Protein AF-0000000075208670 (afdb_homodimer)

Radius of gyration: 19.46 Å; Cα contacts (8 Å, |Δi|>4): 410; chains: 2; bounding box: 51×52×41 Å

pLDDT: mean 97.08, std 3.53, range [71.5, 98.94]

Sequence (326 aa):
MTMTNAVVSLRDTLLDEFYIAVRTTHALLEKANPEVYSYQPAEGMRTFMELANHLVQIPQIDLAILQEKSESEVRELEARLSSDTVRDLKLVMEEGYHLLKSYFNSLNDEDFLTKESKAFYAEKPHTQIKWLTEIVTHAYHHRAQLFTYLKQTGHEVNMFDLYMTMTNAVVSLRDTLLDEFYIAVRTTHALLEKANPEVYSYQPAEGMRTFMELANHLVQIPQIDLAILQEKSESEVRELEARLSSDTVRDLKLVMEEGYHLLKSYFNSLNDEDFLTKESKAFYAEKPHTQIKWLTEIVTHAYHHRAQLFTYLKQTGHEVNMFDLY

InterPro domains:
  IPR007837 DNA damage-inducible protein DinB [PF05163] (13-161)
  IPR034660 DinB/YfiT-like putative metalloenzymes [G3DSA:1.20.120.450] (10-154)
  IPR034660 DinB/YfiT-like putative metalloenzymes [SSF109854] (10-161)

Foldseek 3Di:
DDLQVVLCVLLVVLLVLLVLLLQLLLVLLVLDDLVQQQPDPDPPGDGLLRLLLVLLQLLVLLVCQQVPHAPVVSVVSSVVQRDDDSVSSSVSNVVSSVVNSVVLVVDDSCQQAAPWGHGNPDPDTDGNVVSSVCSSVVNVVSSVVSQVSCVVVPTPDDPVSSD/DDLQVVLVVLLVVLLVLLVLLLQLLLVLLVLDDLVQQQPDPDPPGDGLLRLLLVLLQLLVLLVCQQVPHAPVVSVVSSVVQRDDDSVSSSVSNVVSSVVNSVVLVVDDSCQQAAPWGHGNPDPDTDGNVVSSVCSSVVNVVSSVVSQVSCVVVPTPDDPVSSD

Organism: NCBI:txid2021314

Solvent-accessible surface area (backbone atoms only — not comparable to full-atom values): 17461 Å² total; per-residue (Å²): 134,50,39,64,54,49,47,50,50,53,54,49,47,52,53,51,53,37,47,49,53,51,56,26,48,46,54,53,52,69,65,55,56,78,80,47,40,74,43,50,90,33,88,94,50,63,28,44,46,57,44,49,43,55,45,32,40,40,42,46,54,50,47,42,30,56,69,49,41,48,65,70,57,48,52,51,49,53,61,69,66,55,62,92,42,64,72,54,40,46,49,46,27,53,54,16,44,54,52,41,50,51,54,62,67,66,46,52,64,66,45,36,66,58,39,65,39,42,40,77,84,51,93,64,64,41,30,44,50,53,48,55,53,49,53,40,38,51,44,34,23,45,47,31,42,53,52,49,54,40,44,56,71,68,42,97,68,58,76,70,55,71,105,132,50,37,66,54,48,42,50,52,54,54,47,50,52,52,52,54,37,47,48,53,52,55,27,47,46,54,53,52,70,64,56,56,80,80,46,40,73,43,49,90,32,90,94,50,63,27,43,45,57,44,49,43,56,43,31,39,42,44,45,53,51,46,41,30,56,70,47,42,48,65,69,57,50,53,51,49,52,61,70,66,56,60,93,42,64,72,54,41,46,49,44,26,53,52,15,45,52,53,40,51,50,53,62,68,68,44,52,67,64,46,36,66,58,39,65,37,41,40,78,84,51,93,62,64,40,31,44,51,52,49,54,53,50,52,40,39,49,43,33,23,46,47,29,44,53,52,50,52,41,44,57,72,67,41,97,68,58,76,70,56,72,107

Structure (mmCIF, N/CA/C/O backbone):
data_AF-0000000075208670-model_v1
#
loop_
_entity.id
_entity.type
_entity.pdbx_description
1 polymer 'Damage-inducible protein DinB'
#
loop_
_atom_site.group_PDB
_atom_site.id
_atom_site.type_symbol
_atom_site.label_atom_id
_atom_site.label_alt_id
_atom_site.label_comp_id
_atom_site.label_asym_id
_atom_site.label_entity_id
_atom_site.label_seq_id
_atom_site.pdbx_PDB_ins_code
_atom_site.Cartn_x
_atom_site.Cartn_y
_atom_site.Cartn_z
_atom_site.occupancy
_atom_site.B_iso_or_equiv
_atom_site.auth_seq_id
_atom_site.auth_comp_id
_atom_site.auth_asym_id
_atom_site.auth_atom_id
_atom_site.pdbx_PDB_model_num
ATOM 1 N N . MET A 1 1 ? -3.818 23.609 18.406 1 71.5 1 MET A N 1
ATOM 2 C CA . MET A 1 1 ? -2.826 22.812 17.688 1 71.5 1 MET A CA 1
ATOM 3 C C . MET A 1 1 ? -1.999 23.703 16.75 1 71.5 1 MET A C 1
ATOM 5 O O . MET A 1 1 ? -2.504 24.688 16.203 1 71.5 1 MET A O 1
ATOM 9 N N . THR A 1 2 ? -0.705 23.531 16.812 1 82.56 2 THR A N 1
ATOM 10 C CA . THR A 1 2 ? 0.207 24.328 16 1 82.56 2 THR A CA 1
ATOM 11 C C . THR A 1 2 ? 0.546 23.609 14.695 1 82.56 2 THR A C 1
ATOM 13 O O . THR A 1 2 ? 0.22 22.422 14.539 1 82.56 2 THR A O 1
ATOM 16 N N . MET A 1 3 ? 1.04 24.297 13.734 1 81.81 3 MET A N 1
ATOM 17 C CA . MET A 1 3 ? 1.541 23.719 12.492 1 81.81 3 MET A CA 1
ATOM 18 C C . MET A 1 3 ? 2.525 22.594 12.781 1 81.81 3 MET A C 1
ATOM 20 O O . MET A 1 3 ? 2.465 21.531 12.148 1 81.81 3 MET A O 1
ATOM 24 N N . THR A 1 4 ? 3.404 22.812 13.758 1 82.06 4 THR A N 1
ATOM 25 C CA . THR A 1 4 ? 4.41 21.828 14.117 1 82.06 4 THR A CA 1
ATOM 26 C C . THR A 1 4 ? 3.746 20.531 14.602 1 82.06 4 THR A C 1
ATOM 28 O O . THR A 1 4 ? 4.133 19.438 14.188 1 82.06 4 THR A O 1
ATOM 31 N N . ASN A 1 5 ? 2.707 20.734 15.305 1 90.38 5 ASN A N 1
ATOM 32 C CA . ASN A 1 5 ? 1.987 19.562 15.797 1 90.38 5 ASN A CA 1
ATOM 33 C C . ASN A 1 5 ? 1.328 18.781 14.664 1 90.38 5 ASN A C 1
ATOM 35 O O . ASN A 1 5 ? 1.329 17.547 14.664 1 90.38 5 ASN A O 1
ATOM 39 N N . ALA A 1 6 ? 0.796 19.547 13.742 1 93.5 6 ALA A N 1
ATOM 40 C CA . ALA A 1 6 ? 0.126 18.906 12.617 1 93.5 6 ALA A CA 1
ATOM 41 C C . ALA A 1 6 ? 1.116 18.125 11.766 1 93.5 6 ALA A C 1
ATOM 43 O O . ALA A 1 6 ? 0.863 16.969 11.414 1 93.5 6 ALA A O 1
ATOM 44 N N . VAL A 1 7 ? 2.258 18.672 11.445 1 95.56 7 VAL A N 1
ATOM 45 C CA . VAL A 1 7 ? 3.271 18.062 10.594 1 95.56 7 VAL A CA 1
ATOM 46 C C . VAL A 1 7 ? 3.865 16.844 11.305 1 95.56 7 VAL A C 1
ATOM 48 O O . VAL A 1 7 ? 4.043 15.789 10.688 1 95.56 7 VAL A O 1
ATOM 51 N N . VAL A 1 8 ? 4.125 16.984 12.539 1 95.31 8 VAL A N 1
ATOM 52 C CA . VAL A 1 8 ? 4.672 15.891 13.336 1 95.31 8 VAL A CA 1
ATOM 53 C C . VAL A 1 8 ? 3.684 14.727 13.359 1 95.31 8 VAL A C 1
ATOM 55 O O . VAL A 1 8 ? 4.082 13.562 13.227 1 95.31 8 VAL A O 1
ATOM 58 N N . SER A 1 9 ? 2.398 15.047 13.469 1 94.62 9 SER A N 1
ATOM 59 C CA . SER A 1 9 ? 1.365 14.016 13.508 1 94.62 9 SER A CA 1
ATOM 60 C C . SER A 1 9 ? 1.351 13.211 12.211 1 94.62 9 SER A C 1
ATOM 62 O O . SER A 1 9 ? 1.337 11.977 12.25 1 94.62 9 SER A O 1
ATOM 64 N N . LEU A 1 10 ? 1.359 13.898 11.094 1 96 10 LEU A N 1
ATOM 65 C CA . LEU A 1 10 ? 1.329 13.188 9.82 1 96 10 LEU A CA 1
ATOM 66 C C . LEU A 1 10 ? 2.613 12.391 9.609 1 96 10 LEU A C 1
ATOM 68 O O . LEU A 1 10 ? 2.568 11.219 9.242 1 96 10 LEU A O 1
ATOM 72 N N . ARG A 1 11 ? 3.762 13.031 9.805 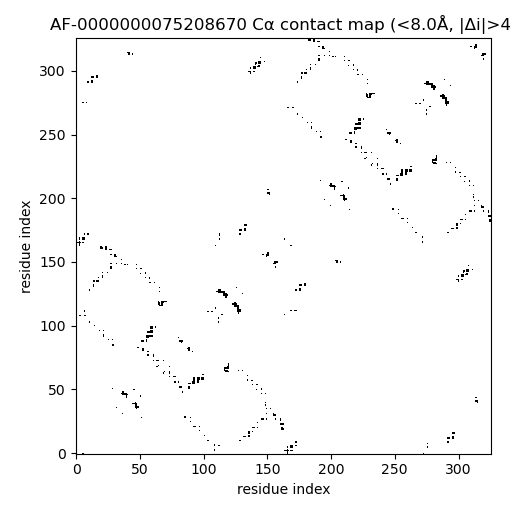1 98.06 11 ARG A N 1
ATOM 73 C CA . ARG A 1 11 ? 5.062 12.398 9.617 1 98.06 11 ARG A CA 1
ATOM 74 C C . ARG A 1 11 ? 5.184 11.141 10.469 1 98.06 11 ARG A C 1
ATOM 76 O O . ARG A 1 11 ? 5.551 10.07 9.961 1 98.06 11 ARG A O 1
ATOM 83 N N . ASP A 1 12 ? 4.82 11.227 11.695 1 98.19 12 ASP A N 1
ATOM 84 C CA . ASP A 1 12 ? 4.922 10.094 12.609 1 98.19 12 ASP A CA 1
ATOM 85 C C . ASP A 1 12 ? 3.945 8.984 12.219 1 98.19 12 ASP A C 1
ATOM 87 O O . ASP A 1 12 ? 4.273 7.801 12.312 1 98.19 12 ASP A O 1
ATOM 91 N N . THR A 1 13 ? 2.73 9.375 11.812 1 98.44 13 THR A N 1
ATOM 92 C CA . THR A 1 13 ? 1.738 8.391 11.406 1 98.44 13 THR A CA 1
ATOM 93 C C . THR A 1 13 ? 2.248 7.562 10.227 1 98.44 13 THR A C 1
ATOM 95 O O . THR A 1 13 ? 2.139 6.336 10.227 1 98.44 13 THR A O 1
ATOM 98 N N . LEU A 1 14 ? 2.838 8.242 9.234 1 98.81 14 LEU A N 1
ATOM 99 C CA . LEU A 1 14 ? 3.35 7.555 8.055 1 98.81 14 LEU A CA 1
ATOM 100 C C . LEU A 1 14 ? 4.551 6.684 8.414 1 98.81 14 LEU A C 1
ATOM 102 O O . LEU A 1 14 ? 4.664 5.555 7.938 1 98.81 14 LEU A O 1
ATOM 106 N N . LEU A 1 15 ? 5.445 7.203 9.258 1 98.88 15 LEU A N 1
ATOM 107 C CA . LEU A 1 15 ? 6.621 6.445 9.664 1 98.88 15 LEU A CA 1
ATOM 108 C C . LEU A 1 15 ? 6.227 5.238 10.508 1 98.88 15 LEU A C 1
ATOM 110 O O . LEU A 1 15 ? 6.805 4.16 10.367 1 98.88 15 LEU A O 1
ATOM 114 N N . ASP A 1 16 ? 5.262 5.41 11.359 1 98.69 16 ASP A N 1
ATOM 115 C CA . ASP A 1 16 ? 4.746 4.293 12.148 1 98.69 16 ASP A CA 1
ATOM 116 C C . ASP A 1 16 ? 4.109 3.236 11.25 1 98.69 16 ASP A C 1
ATOM 118 O O . ASP A 1 16 ? 4.289 2.037 11.469 1 98.69 16 ASP A O 1
ATOM 122 N N . GLU A 1 17 ? 3.326 3.697 10.305 1 98.69 17 GLU A N 1
ATOM 123 C CA . GLU A 1 17 ? 2.729 2.773 9.344 1 98.69 17 GLU A CA 1
ATOM 124 C C . GLU A 1 17 ? 3.803 2.012 8.578 1 98.69 17 GLU A C 1
ATOM 126 O O . GLU A 1 17 ? 3.672 0.809 8.344 1 98.69 17 GLU A O 1
ATOM 131 N N . PHE A 1 18 ? 4.859 2.662 8.164 1 98.88 18 PHE A N 1
ATOM 132 C CA . PHE A 1 18 ? 5.961 2 7.477 1 98.88 18 PHE A CA 1
ATOM 133 C C . PHE A 1 18 ? 6.613 0.953 8.375 1 98.88 18 PHE A C 1
ATOM 135 O O . PHE A 1 18 ? 7.012 -0.113 7.902 1 98.88 18 PHE A O 1
ATOM 142 N N . TYR A 1 19 ? 6.754 1.26 9.633 1 98.75 19 TYR A N 1
ATOM 143 C CA . TYR A 1 19 ? 7.391 0.304 10.531 1 98.75 19 TYR A CA 1
ATOM 144 C C . TYR A 1 19 ? 6.539 -0.952 10.68 1 98.75 19 TYR A C 1
ATOM 146 O O . TYR A 1 19 ? 7.07 -2.049 10.867 1 98.75 19 TYR A O 1
ATOM 154 N N . ILE A 1 20 ? 5.234 -0.812 10.633 1 98.62 20 ILE A N 1
ATOM 155 C CA . ILE A 1 20 ? 4.383 -1.995 10.578 1 98.62 20 ILE A CA 1
ATOM 156 C C . ILE A 1 20 ? 4.773 -2.855 9.375 1 98.62 20 ILE A C 1
ATOM 158 O O . ILE A 1 20 ? 4.887 -4.078 9.492 1 98.62 20 ILE A O 1
ATOM 162 N N . ALA A 1 21 ? 4.98 -2.197 8.211 1 98.75 21 ALA A N 1
ATOM 163 C CA . ALA A 1 21 ? 5.426 -2.93 7.031 1 98.75 21 ALA A CA 1
ATOM 164 C C . ALA A 1 21 ? 6.77 -3.609 7.281 1 98.75 21 ALA A C 1
ATOM 166 O O . ALA A 1 21 ? 6.996 -4.734 6.832 1 98.75 21 ALA A O 1
ATOM 167 N N . VAL A 1 22 ? 7.66 -2.941 8.016 1 98.81 22 VAL A N 1
ATOM 168 C CA . VAL A 1 22 ? 8.969 -3.51 8.328 1 98.81 22 VAL A CA 1
ATOM 169 C C . VAL A 1 22 ? 8.789 -4.758 9.188 1 98.81 22 VAL A C 1
ATOM 171 O O . VAL A 1 22 ? 9.281 -5.832 8.836 1 98.81 22 VAL A O 1
ATOM 174 N N . ARG A 1 23 ? 8.039 -4.645 10.273 1 98.62 23 ARG A N 1
ATOM 175 C CA . ARG A 1 23 ? 7.859 -5.738 11.219 1 98.62 23 ARG A CA 1
ATOM 176 C C . ARG A 1 23 ? 7.176 -6.93 10.555 1 98.62 23 ARG A C 1
ATOM 178 O O . ARG A 1 23 ? 7.566 -8.078 10.781 1 98.62 23 ARG A O 1
ATOM 185 N N . THR A 1 24 ? 6.211 -6.656 9.766 1 98.69 24 THR A N 1
ATOM 186 C CA . THR A 1 24 ? 5.449 -7.754 9.18 1 98.69 24 THR A CA 1
ATOM 187 C C . THR A 1 24 ? 6.219 -8.383 8.016 1 98.69 24 THR A C 1
ATOM 189 O O . THR A 1 24 ? 6.09 -9.578 7.758 1 98.69 24 THR A O 1
ATOM 192 N N . THR A 1 25 ? 7.012 -7.586 7.27 1 98.81 25 THR A N 1
ATOM 193 C CA . THR A 1 25 ? 7.922 -8.164 6.289 1 98.81 25 THR A CA 1
ATOM 194 C C . THR A 1 25 ? 8.898 -9.125 6.957 1 98.81 25 THR A C 1
ATOM 196 O O . THR A 1 25 ? 9.141 -10.227 6.461 1 98.81 25 THR A O 1
ATOM 199 N N . HIS A 1 26 ? 9.461 -8.695 8.125 1 98.62 26 HIS A N 1
ATOM 200 C CA . HIS A 1 26 ? 10.344 -9.57 8.891 1 98.62 26 HIS A CA 1
ATOM 201 C C . HIS A 1 26 ? 9.664 -10.898 9.211 1 98.62 26 HIS A C 1
ATOM 203 O O . HIS A 1 26 ? 10.25 -11.969 9.008 1 98.62 26 HIS A O 1
ATOM 209 N N . ALA A 1 27 ? 8.453 -10.812 9.688 1 98.25 27 ALA A N 1
ATOM 210 C CA . ALA A 1 27 ? 7.707 -12.008 10.062 1 98.25 27 ALA A CA 1
ATOM 211 C C . ALA A 1 27 ? 7.484 -12.914 8.852 1 98.25 27 ALA A C 1
ATOM 213 O O . ALA A 1 27 ? 7.602 -14.133 8.953 1 98.25 27 ALA A O 1
ATOM 214 N N . LEU A 1 28 ? 7.145 -12.352 7.715 1 98.56 28 LEU A N 1
ATOM 215 C CA . LEU A 1 28 ? 6.93 -13.133 6.5 1 98.56 28 LEU A CA 1
ATOM 216 C C . LEU A 1 28 ? 8.211 -13.828 6.066 1 98.56 28 LEU A C 1
ATOM 218 O O . LEU A 1 28 ? 8.188 -15 5.691 1 98.56 28 LEU A O 1
ATOM 222 N N . LEU A 1 29 ? 9.312 -13.094 6.094 1 98.44 29 LEU A N 1
ATOM 223 C CA . LEU A 1 29 ? 10.594 -13.664 5.699 1 98.44 29 LEU A CA 1
ATOM 224 C C . LEU A 1 29 ? 10.969 -14.836 6.605 1 98.44 29 LEU A C 1
ATOM 226 O O . LEU A 1 29 ? 11.5 -15.852 6.133 1 98.44 29 LEU A O 1
ATOM 230 N N . GLU A 1 30 ? 10.656 -14.703 7.836 1 97.81 30 GLU A N 1
ATOM 231 C CA . GLU A 1 30 ? 10.984 -15.75 8.805 1 97.81 30 GLU A CA 1
ATOM 232 C C . GLU A 1 30 ? 10.148 -17 8.562 1 97.81 30 GLU A C 1
ATOM 234 O O . GLU A 1 30 ? 10.578 -18.109 8.891 1 97.81 30 GLU A O 1
ATOM 239 N N . LYS A 1 31 ? 9.055 -16.875 7.965 1 97.25 31 LYS A N 1
ATOM 240 C CA . LYS A 1 31 ? 8.164 -18 7.711 1 97.25 31 LYS A CA 1
ATOM 241 C C . LYS A 1 31 ? 8.516 -18.703 6.402 1 97.25 31 LYS A C 1
ATOM 243 O O . LYS A 1 31 ? 8.016 -19.797 6.117 1 97.25 31 LYS A O 1
ATOM 248 N N . ALA A 1 32 ? 9.367 -18.094 5.633 1 96.81 32 ALA A N 1
ATOM 249 C CA . ALA A 1 32 ? 9.711 -18.625 4.32 1 96.81 32 ALA A CA 1
ATOM 250 C C . ALA A 1 32 ? 10.711 -19.781 4.438 1 96.81 32 ALA A C 1
ATOM 252 O O . ALA A 1 32 ? 11.781 -19.609 5.039 1 96.81 32 ALA A O 1
ATOM 253 N N . ASN A 1 33 ? 10.383 -20.906 3.916 1 95.5 33 ASN A N 1
ATOM 254 C CA . ASN A 1 33 ? 11.359 -21.984 3.773 1 95.5 33 ASN A CA 1
ATOM 255 C C . ASN A 1 33 ? 12.273 -21.75 2.574 1 95.5 33 ASN A C 1
ATOM 257 O O . ASN A 1 33 ? 11.844 -21.219 1.549 1 95.5 33 ASN A O 1
ATOM 261 N N . PRO A 1 34 ? 13.508 -22.188 2.686 1 95.19 34 PRO A N 1
ATOM 262 C CA . PRO A 1 34 ? 14.477 -21.922 1.614 1 95.19 34 PRO A CA 1
ATOM 263 C C . PRO A 1 34 ? 14.008 -22.438 0.258 1 95.19 34 PRO A C 1
ATOM 265 O O . PRO A 1 34 ? 14.461 -21.969 -0.784 1 95.19 34 PRO A O 1
ATOM 268 N N . GLU A 1 35 ? 13.141 -23.328 0.235 1 95.38 35 GLU A N 1
ATOM 269 C CA . GLU A 1 35 ? 12.641 -23.906 -1.014 1 95.38 35 GLU A CA 1
ATOM 270 C C . GLU A 1 35 ? 11.883 -22.859 -1.83 1 95.38 35 GLU A C 1
ATOM 272 O O . GLU A 1 35 ? 11.812 -22.953 -3.057 1 95.38 35 GLU A O 1
ATOM 277 N N . VAL A 1 36 ? 11.398 -21.859 -1.17 1 96.94 36 VAL A N 1
ATOM 278 C CA . VAL A 1 36 ? 10.57 -20.875 -1.861 1 96.94 36 VAL A CA 1
ATOM 279 C C . VAL A 1 36 ? 11.453 -19.797 -2.488 1 96.94 36 VAL A C 1
ATOM 281 O O . VAL A 1 36 ? 11 -19.031 -3.34 1 96.94 36 VAL A O 1
ATOM 284 N N . TYR A 1 37 ? 12.688 -19.766 -2.219 1 97.56 37 TYR A N 1
ATOM 285 C CA . TYR A 1 37 ? 13.555 -18.656 -2.59 1 97.56 37 TYR A CA 1
ATOM 286 C C . TYR A 1 37 ? 13.633 -18.5 -4.105 1 97.56 37 TYR A C 1
ATOM 288 O O . TYR A 1 37 ? 13.766 -17.391 -4.617 1 97.56 37 TYR A O 1
ATOM 296 N N . SER A 1 38 ? 13.547 -19.625 -4.812 1 97.38 38 SER A N 1
ATOM 297 C CA . SER A 1 38 ? 13.648 -19.578 -6.27 1 97.38 38 SER A CA 1
ATOM 298 C C . SER A 1 38 ? 12.273 -19.578 -6.922 1 97.38 38 SER A C 1
ATOM 300 O O . SER A 1 38 ? 12.164 -19.578 -8.148 1 97.38 38 SER A O 1
ATOM 302 N N . TYR A 1 39 ? 11.211 -19.625 -6.082 1 97.69 39 TYR A N 1
ATOM 303 C CA . TYR A 1 39 ? 9.852 -19.656 -6.602 1 97.69 39 TYR A CA 1
ATOM 304 C C . TYR A 1 39 ? 9.562 -18.406 -7.43 1 97.69 39 TYR A C 1
ATOM 306 O O . TYR A 1 39 ? 9.812 -17.281 -6.984 1 97.69 39 TYR A O 1
ATOM 314 N N . GLN A 1 40 ? 9.102 -18.578 -8.633 1 97.88 40 GLN A N 1
ATOM 315 C CA . GLN A 1 40 ? 8.672 -17.562 -9.586 1 97.88 40 GLN A CA 1
ATOM 316 C C . GLN A 1 40 ? 7.277 -17.859 -10.125 1 97.88 40 GLN A C 1
ATOM 318 O O . GLN A 1 40 ? 7.094 -18.797 -10.891 1 97.88 40 GLN A O 1
ATOM 323 N N . PRO A 1 41 ? 6.262 -17.047 -9.781 1 95.94 41 PRO A N 1
ATOM 324 C CA . PRO A 1 41 ? 4.875 -17.406 -10.086 1 95.94 41 PRO A CA 1
ATOM 325 C C . PRO A 1 41 ? 4.609 -17.516 -11.586 1 95.94 41 PRO A C 1
ATOM 327 O O . PRO A 1 41 ? 3.816 -18.359 -12.016 1 95.94 41 PRO A O 1
ATOM 330 N N . ALA A 1 42 ? 5.207 -16.594 -12.359 1 95.12 42 ALA A N 1
ATOM 331 C CA . ALA A 1 42 ? 5.059 -16.609 -13.812 1 95.12 42 ALA A CA 1
ATOM 332 C C . ALA A 1 42 ? 6.27 -15.969 -14.492 1 95.12 42 ALA A C 1
ATOM 334 O O . ALA A 1 42 ? 7.062 -15.281 -13.844 1 95.12 42 ALA A O 1
ATOM 335 N N . GLU A 1 43 ? 6.406 -16.25 -15.773 1 93.62 43 GLU A N 1
ATOM 336 C CA . GLU A 1 43 ? 7.488 -15.648 -16.547 1 93.62 43 GLU A CA 1
ATOM 337 C C . GLU A 1 43 ? 7.445 -14.125 -16.469 1 93.62 43 GLU A C 1
ATOM 339 O O . GLU A 1 43 ? 6.371 -13.523 -16.562 1 93.62 43 GLU A O 1
ATOM 344 N N . GLY A 1 44 ? 8.633 -13.523 -16.281 1 92.94 44 GLY A N 1
ATOM 345 C CA . GLY A 1 44 ? 8.719 -12.07 -16.234 1 92.94 44 GLY A CA 1
ATOM 346 C C . GLY A 1 44 ? 8.523 -11.516 -14.836 1 92.94 44 GLY A C 1
ATOM 347 O O . GLY A 1 44 ? 8.727 -10.32 -14.602 1 92.94 44 GLY A O 1
ATOM 348 N N . MET A 1 45 ? 8.109 -12.336 -13.922 1 96.5 45 MET A N 1
ATOM 349 C CA . MET A 1 45 ? 7.961 -11.906 -12.531 1 96.5 45 MET A CA 1
ATOM 350 C C . MET A 1 45 ? 9.234 -12.18 -11.742 1 96.5 45 MET A C 1
ATOM 352 O O . MET A 1 45 ? 10.016 -13.07 -12.094 1 96.5 45 MET A O 1
ATOM 356 N N . ARG A 1 46 ? 9.445 -11.414 -10.695 1 97.69 46 ARG A N 1
ATOM 357 C CA . ARG A 1 46 ? 10.555 -11.656 -9.781 1 97.69 46 ARG A CA 1
ATOM 358 C C . ARG A 1 46 ? 10.391 -12.977 -9.047 1 97.69 46 ARG A C 1
ATOM 360 O O . ARG A 1 46 ? 9.266 -13.375 -8.727 1 97.69 46 ARG A O 1
ATOM 367 N N . THR A 1 47 ? 11.555 -13.586 -8.789 1 98.38 47 THR A N 1
ATOM 368 C CA . THR A 1 47 ? 11.531 -14.68 -7.828 1 98.38 47 THR A CA 1
ATOM 369 C C . THR A 1 47 ? 11.234 -14.156 -6.422 1 98.38 47 THR A C 1
ATOM 371 O O . THR A 1 47 ? 11.289 -12.945 -6.184 1 98.38 47 THR A O 1
ATOM 374 N N . PHE A 1 48 ? 10.938 -15.086 -5.543 1 98.62 48 PHE A N 1
ATOM 375 C CA . PHE A 1 48 ? 10.727 -14.711 -4.148 1 98.62 48 PHE A CA 1
ATOM 376 C C . PHE A 1 48 ? 11.914 -13.914 -3.617 1 98.62 48 PHE A C 1
ATOM 378 O O . PHE A 1 48 ? 11.734 -12.844 -3.025 1 98.62 48 PHE A O 1
ATOM 385 N N . MET A 1 49 ? 13.133 -14.422 -3.832 1 98.69 49 MET A N 1
ATOM 386 C CA . MET A 1 49 ? 14.328 -13.789 -3.275 1 98.69 49 MET A CA 1
ATOM 387 C C . MET A 1 49 ? 14.578 -12.438 -3.938 1 98.69 49 MET A C 1
ATOM 389 O O . MET A 1 49 ? 14.969 -11.477 -3.27 1 98.69 49 MET A O 1
ATOM 393 N N . GLU A 1 50 ? 14.359 -12.328 -5.234 1 98.62 50 GLU A N 1
ATOM 394 C CA . GLU A 1 50 ? 14.484 -11.047 -5.922 1 98.62 50 GLU A CA 1
ATOM 395 C C . GLU A 1 50 ? 13.484 -10.023 -5.367 1 98.62 50 GLU A C 1
ATOM 397 O O . GLU A 1 50 ? 13.836 -8.867 -5.152 1 98.62 50 GLU A O 1
ATOM 402 N N . LEU A 1 51 ? 12.273 -10.492 -5.156 1 98.75 51 LEU A N 1
ATOM 403 C CA . LEU A 1 51 ? 11.227 -9.641 -4.613 1 98.75 51 LEU A CA 1
ATOM 404 C C . LEU A 1 51 ? 11.555 -9.211 -3.186 1 98.75 51 LEU A C 1
ATOM 406 O O . LEU A 1 51 ? 11.359 -8.055 -2.818 1 98.75 51 LEU A O 1
ATOM 410 N N . ALA A 1 52 ? 12.016 -10.141 -2.412 1 98.88 52 ALA A N 1
ATOM 411 C CA . ALA A 1 52 ? 12.414 -9.844 -1.038 1 98.88 52 ALA A CA 1
ATOM 412 C C . ALA A 1 52 ? 13.492 -8.766 -1.002 1 98.88 52 ALA A C 1
ATOM 414 O O . ALA A 1 52 ? 13.398 -7.812 -0.224 1 98.88 52 ALA A O 1
ATOM 415 N N . ASN A 1 53 ? 14.5 -8.93 -1.847 1 98.94 53 ASN A N 1
ATOM 416 C CA . ASN A 1 53 ? 15.547 -7.922 -1.929 1 98.94 53 ASN A CA 1
ATOM 417 C C . ASN A 1 53 ? 14.984 -6.559 -2.326 1 98.94 53 ASN A C 1
ATOM 419 O O . ASN A 1 53 ? 15.312 -5.543 -1.705 1 98.94 53 ASN A O 1
ATOM 423 N N . HIS A 1 54 ? 14.148 -6.52 -3.342 1 98.88 54 HIS A N 1
ATOM 424 C CA . HIS A 1 54 ? 13.555 -5.262 -3.781 1 98.88 54 HIS A CA 1
ATOM 425 C C . HIS A 1 54 ? 12.781 -4.59 -2.648 1 98.88 54 HIS A C 1
ATOM 427 O O . HIS A 1 54 ? 12.945 -3.393 -2.408 1 98.88 54 HIS A O 1
ATOM 433 N N . LEU A 1 55 ? 12.008 -5.371 -1.942 1 98.94 55 LEU A N 1
ATOM 434 C CA . LEU A 1 55 ? 11.156 -4.871 -0.866 1 98.94 55 LEU A CA 1
ATOM 435 C C . LEU A 1 55 ? 11.992 -4.305 0.274 1 98.94 55 LEU A C 1
ATOM 437 O O . LEU A 1 55 ? 11.789 -3.166 0.696 1 98.94 55 LEU A O 1
ATOM 441 N N . VAL A 1 56 ? 12.977 -5.031 0.747 1 98.94 56 VAL A N 1
ATOM 442 C CA . VAL A 1 56 ? 13.703 -4.648 1.955 1 98.94 56 VAL A CA 1
ATOM 443 C C . VAL A 1 56 ? 14.617 -3.461 1.657 1 98.94 56 VAL A C 1
ATOM 445 O O . VAL A 1 56 ? 15.031 -2.742 2.57 1 98.94 56 VAL A O 1
ATOM 448 N N . GLN A 1 57 ? 14.914 -3.238 0.399 1 98.94 57 GLN A N 1
ATOM 449 C CA . GLN A 1 57 ? 15.828 -2.168 0.011 1 98.94 57 GLN A CA 1
ATOM 450 C C . GLN A 1 57 ? 15.078 -0.851 -0.18 1 98.94 57 GLN A C 1
ATOM 452 O O . GLN A 1 57 ? 15.695 0.213 -0.264 1 98.94 57 GLN A O 1
ATOM 457 N N . ILE A 1 58 ? 13.75 -0.839 -0.171 1 98.88 58 ILE A N 1
ATOM 458 C CA . ILE A 1 58 ? 12.922 0.31 -0.513 1 98.88 58 ILE A CA 1
ATOM 459 C C . ILE A 1 58 ? 13.328 1.512 0.336 1 98.88 58 ILE A C 1
ATOM 461 O O . ILE A 1 58 ? 13.602 2.592 -0.195 1 98.88 58 ILE A O 1
ATOM 465 N N . PRO A 1 59 ? 13.438 1.388 1.666 1 98.88 59 PRO A N 1
ATOM 466 C CA . PRO A 1 59 ? 13.703 2.602 2.443 1 98.88 59 PRO A CA 1
ATOM 467 C C . PRO A 1 59 ? 15.039 3.248 2.092 1 98.88 59 PRO A C 1
ATOM 469 O O . PRO A 1 59 ? 15.117 4.473 1.947 1 98.88 59 PRO A O 1
ATOM 472 N N . GLN A 1 60 ? 16.094 2.49 1.867 1 98.88 60 GLN A N 1
ATOM 473 C CA . GLN A 1 60 ? 17.391 3.072 1.562 1 98.88 60 GLN A CA 1
ATOM 474 C C . GLN A 1 60 ? 17.453 3.547 0.113 1 98.88 60 GLN A C 1
ATOM 476 O O . GLN A 1 60 ? 18.016 4.613 -0.172 1 98.88 60 GLN A O 1
ATOM 481 N N . ILE A 1 61 ? 16.922 2.791 -0.809 1 98.94 61 ILE A N 1
ATOM 482 C CA . ILE A 1 61 ? 17 3.117 -2.23 1 98.94 61 ILE A CA 1
ATOM 483 C C . ILE A 1 61 ? 16.141 4.348 -2.518 1 98.94 61 ILE A C 1
ATOM 485 O O . ILE A 1 61 ? 16.594 5.281 -3.188 1 98.94 61 ILE A O 1
ATOM 489 N N . ASP A 1 62 ? 14.914 4.395 -2.002 1 98.88 62 ASP A N 1
ATOM 490 C CA . ASP A 1 62 ? 14.047 5.551 -2.236 1 98.88 62 ASP A CA 1
ATOM 491 C C . ASP A 1 62 ? 14.594 6.793 -1.542 1 98.88 62 ASP A C 1
ATOM 493 O O . ASP A 1 62 ? 14.43 7.91 -2.037 1 98.88 62 ASP A O 1
ATOM 497 N N . LEU A 1 63 ? 15.227 6.586 -0.368 1 98.88 63 LEU A N 1
ATOM 498 C CA . LEU A 1 63 ? 15.898 7.711 0.278 1 98.88 63 LEU A CA 1
ATOM 499 C C . LEU A 1 63 ? 17 8.273 -0.616 1 98.88 63 LEU A C 1
ATOM 501 O O . LEU A 1 63 ? 17.109 9.492 -0.779 1 98.88 63 LEU A O 1
ATOM 505 N N . ALA A 1 64 ? 17.859 7.398 -1.213 1 98.88 64 ALA A N 1
ATOM 506 C CA . ALA A 1 64 ? 18.891 7.844 -2.135 1 98.88 64 ALA A CA 1
ATOM 507 C C . ALA A 1 64 ? 18.297 8.586 -3.324 1 98.88 64 ALA A C 1
ATOM 509 O O . ALA A 1 64 ? 18.812 9.625 -3.746 1 98.88 64 ALA A O 1
ATOM 510 N N . ILE A 1 65 ? 17.188 8.094 -3.826 1 98.75 65 ILE A N 1
ATOM 511 C CA . ILE A 1 65 ? 16.547 8.688 -4.996 1 98.75 65 ILE A CA 1
ATOM 512 C C . ILE A 1 65 ? 15.984 10.062 -4.633 1 98.75 65 ILE A C 1
ATOM 514 O O . ILE A 1 65 ? 16.172 11.031 -5.371 1 98.75 65 ILE A O 1
ATOM 518 N N . LEU A 1 66 ? 15.273 10.148 -3.486 1 98.44 66 LEU A N 1
ATOM 519 C CA . LEU A 1 66 ? 14.695 11.438 -3.117 1 98.44 66 LEU A CA 1
ATOM 520 C C . LEU A 1 66 ? 15.781 12.445 -2.758 1 98.44 66 LEU A C 1
ATOM 522 O O . LEU A 1 66 ? 15.547 13.656 -2.785 1 98.44 66 LEU A O 1
ATOM 526 N N . GLN A 1 67 ? 16.969 11.984 -2.428 1 98.38 67 GLN A N 1
ATOM 527 C CA . GLN A 1 67 ? 18.109 12.867 -2.189 1 98.38 67 GLN A CA 1
ATOM 528 C C . GLN A 1 67 ? 18.859 13.164 -3.484 1 98.38 67 GLN A C 1
ATOM 530 O O . GLN A 1 67 ? 19.969 13.672 -3.457 1 98.38 67 GLN A O 1
ATOM 535 N N . GLU A 1 68 ? 18.328 12.68 -4.613 1 98.38 68 GLU A N 1
ATOM 536 C CA . GLU A 1 68 ? 18.719 13.008 -5.98 1 98.38 68 GLU A CA 1
ATOM 537 C C . GLU A 1 68 ? 20.062 12.391 -6.336 1 98.38 68 GLU A C 1
ATOM 539 O O . GLU A 1 68 ? 20.844 12.984 -7.086 1 98.38 68 GLU A O 1
ATOM 544 N N . LYS A 1 69 ? 20.375 11.312 -5.711 1 98.5 69 LYS A N 1
ATOM 545 C CA . LYS A 1 69 ? 21.516 10.539 -6.172 1 98.5 69 LYS A CA 1
ATOM 546 C C . LYS A 1 69 ? 21.344 10.094 -7.621 1 98.5 69 LYS A C 1
ATOM 548 O O . LYS A 1 69 ? 20.219 9.914 -8.086 1 98.5 69 LYS A O 1
ATOM 553 N N . SER A 1 70 ? 22.453 9.914 -8.336 1 98.06 70 SER A N 1
ATOM 554 C CA . SER A 1 70 ? 22.422 9.516 -9.734 1 98.06 70 SER A CA 1
ATOM 555 C C . SER A 1 70 ? 21.984 8.07 -9.891 1 98.06 70 SER A C 1
ATOM 557 O O . SER A 1 70 ? 22.016 7.297 -8.93 1 98.06 70 SER A O 1
ATOM 559 N N . GLU A 1 71 ? 21.516 7.758 -11.094 1 98.19 71 GLU A N 1
ATOM 560 C CA . GLU A 1 71 ? 21.156 6.379 -11.398 1 98.19 71 GLU A CA 1
ATOM 561 C C . GLU A 1 71 ? 22.281 5.418 -11.062 1 98.19 71 GLU A C 1
ATOM 563 O O . GLU A 1 71 ? 22.062 4.344 -10.508 1 98.19 71 GLU A O 1
ATOM 568 N N . SER A 1 72 ? 23.547 5.762 -11.43 1 98.44 72 SER A N 1
ATOM 569 C CA . SER A 1 72 ? 24.703 4.922 -11.156 1 98.44 72 SER A CA 1
ATOM 570 C C . SER A 1 72 ? 24.891 4.703 -9.664 1 98.44 72 SER A C 1
ATOM 572 O O . SER A 1 72 ? 25.188 3.588 -9.227 1 98.44 72 SER A O 1
ATOM 574 N N . GLU A 1 73 ? 24.75 5.727 -8.82 1 98.62 73 GLU A N 1
ATOM 575 C CA . GLU A 1 73 ? 24.859 5.621 -7.371 1 98.62 73 GLU A CA 1
ATOM 576 C C . GLU A 1 73 ? 23.781 4.711 -6.793 1 98.62 73 GLU A C 1
ATOM 578 O O . GLU A 1 73 ? 24.047 3.922 -5.887 1 98.62 73 GLU A O 1
ATOM 583 N N . VAL A 1 74 ? 22.594 4.824 -7.324 1 98.56 74 VAL A N 1
ATOM 584 C CA . VAL A 1 74 ? 21.453 4.031 -6.855 1 98.56 74 VAL A CA 1
ATOM 585 C C . VAL A 1 74 ? 21.672 2.562 -7.207 1 98.56 74 VAL A C 1
ATOM 587 O O . VAL A 1 74 ? 21.438 1.678 -6.383 1 98.56 74 VAL A O 1
ATOM 590 N N . ARG A 1 75 ? 22.141 2.279 -8.422 1 98.31 75 ARG A N 1
ATOM 591 C CA . ARG A 1 75 ? 22.422 0.911 -8.844 1 98.31 75 ARG A CA 1
ATOM 592 C C . ARG A 1 75 ? 23.531 0.291 -8 1 98.31 75 ARG A C 1
ATOM 594 O O . ARG A 1 75 ? 23.469 -0.891 -7.652 1 98.31 75 ARG A O 1
ATOM 601 N N . GLU A 1 76 ? 24.531 1.068 -7.691 1 98.62 76 GLU A N 1
ATOM 602 C CA . GLU A 1 76 ? 25.609 0.596 -6.832 1 98.62 76 GLU A CA 1
ATOM 603 C C . GLU A 1 76 ? 25.109 0.274 -5.43 1 98.62 76 GLU A C 1
ATOM 605 O O . GLU A 1 76 ? 25.516 -0.72 -4.828 1 98.62 76 GLU A O 1
ATOM 610 N N . LEU A 1 77 ? 24.266 1.132 -4.91 1 98.81 77 LEU A N 1
ATOM 611 C CA . LEU A 1 77 ? 23.688 0.912 -3.592 1 98.81 77 LEU A CA 1
ATOM 612 C C . LEU A 1 77 ? 22.844 -0.358 -3.572 1 98.81 77 LEU A C 1
ATOM 614 O O . LEU A 1 77 ? 22.922 -1.143 -2.623 1 98.81 77 LEU A O 1
ATOM 618 N N . GLU A 1 78 ? 22 -0.534 -4.57 1 98.62 78 GLU A N 1
ATOM 619 C CA . GLU A 1 78 ? 21.203 -1.747 -4.691 1 98.62 78 GLU A CA 1
ATOM 620 C C . GLU A 1 78 ? 22.078 -2.996 -4.652 1 98.62 78 GLU A C 1
ATOM 622 O O . GLU A 1 78 ? 21.75 -3.965 -3.961 1 98.62 78 GLU A O 1
ATOM 627 N N . ALA A 1 79 ? 23.141 -2.953 -5.43 1 98.56 79 ALA A N 1
ATOM 628 C CA . ALA A 1 79 ? 24.047 -4.09 -5.48 1 98.56 79 ALA A CA 1
ATOM 629 C C . ALA A 1 79 ? 24.688 -4.344 -4.113 1 98.56 79 ALA A C 1
ATOM 631 O O . ALA A 1 79 ? 24.812 -5.492 -3.689 1 98.56 79 ALA A O 1
ATOM 632 N N . ARG A 1 80 ? 25.062 -3.332 -3.447 1 98.62 80 ARG A N 1
ATOM 633 C CA . ARG A 1 80 ? 25.719 -3.436 -2.15 1 98.62 80 ARG A CA 1
ATOM 634 C C . ARG A 1 80 ? 24.781 -3.99 -1.094 1 98.62 80 ARG A C 1
ATOM 636 O O . ARG A 1 80 ? 25.188 -4.734 -0.206 1 98.62 80 ARG A O 1
ATOM 643 N N . LEU A 1 81 ? 23.5 -3.719 -1.189 1 98.75 81 LEU A N 1
ATOM 644 C CA . LEU A 1 81 ? 22.516 -4.078 -0.18 1 98.75 81 LEU A CA 1
ATOM 645 C C . LEU A 1 81 ? 21.953 -5.477 -0.437 1 98.75 81 LEU A C 1
ATOM 647 O O . LEU A 1 81 ? 21.234 -6.023 0.392 1 98.75 81 LEU A O 1
ATOM 651 N N . SER A 1 82 ? 22.234 -5.996 -1.57 1 98.56 82 SER A N 1
ATOM 652 C CA . SER A 1 82 ? 21.672 -7.293 -1.936 1 98.56 82 SER A CA 1
ATOM 653 C C . SER A 1 82 ? 22.188 -8.398 -1.017 1 98.56 82 SER A C 1
ATOM 655 O O . SER A 1 82 ? 23.359 -8.398 -0.633 1 98.56 82 SER A O 1
ATOM 657 N N . SER A 1 83 ? 21.281 -9.281 -0.627 1 97.31 83 SER A N 1
ATOM 658 C CA . SER A 1 83 ? 21.641 -10.391 0.252 1 97.31 83 SER A CA 1
ATOM 659 C C . SER A 1 83 ? 20.844 -11.648 -0.092 1 97.31 83 SER A C 1
ATOM 661 O O . SER A 1 83 ? 19.797 -11.57 -0.732 1 97.31 83 SER A O 1
ATOM 663 N N . ASP A 1 84 ? 21.297 -12.852 0.37 1 95.62 84 ASP A N 1
ATOM 664 C CA . ASP A 1 84 ? 20.625 -14.117 0.096 1 95.62 84 ASP A CA 1
ATOM 665 C C . ASP A 1 84 ? 20.188 -14.797 1.392 1 95.62 84 ASP A C 1
ATOM 667 O O . ASP A 1 84 ? 19.766 -15.953 1.379 1 95.62 84 ASP A O 1
ATOM 671 N N . THR A 1 85 ? 20.328 -14.078 2.467 1 96.75 85 THR A N 1
ATOM 672 C CA . THR A 1 85 ? 19.891 -14.664 3.729 1 96.75 85 THR A CA 1
ATOM 673 C C . THR A 1 85 ? 18.797 -13.82 4.367 1 96.75 85 THR A C 1
ATOM 675 O O . THR A 1 85 ? 18.828 -12.586 4.285 1 96.75 85 THR A O 1
ATOM 678 N N . VAL A 1 86 ? 17.953 -14.492 5.043 1 97.69 86 VAL A N 1
ATOM 679 C CA . VAL A 1 86 ? 16.844 -13.828 5.719 1 97.69 86 VAL A CA 1
ATOM 680 C C . VAL A 1 86 ? 17.391 -12.867 6.777 1 97.69 86 VAL A C 1
ATOM 682 O O . VAL A 1 86 ? 16.891 -11.75 6.918 1 97.69 86 VAL A O 1
ATOM 685 N N . ARG A 1 87 ? 18.391 -13.328 7.508 1 97.75 87 ARG A N 1
ATOM 686 C CA . ARG A 1 87 ? 19 -12.484 8.539 1 97.75 87 ARG A CA 1
ATOM 687 C C . ARG A 1 87 ? 19.469 -11.156 7.961 1 97.75 87 ARG A C 1
ATOM 689 O O . ARG A 1 87 ? 19.125 -10.094 8.484 1 97.75 87 ARG A O 1
ATOM 696 N N . ASP A 1 88 ? 20.188 -11.164 6.914 1 98.5 88 ASP A N 1
ATOM 697 C CA . ASP A 1 88 ? 20.734 -9.953 6.312 1 98.5 88 ASP A CA 1
ATOM 698 C C . ASP A 1 88 ? 19.641 -9.102 5.68 1 98.5 88 ASP A C 1
ATOM 700 O O . ASP A 1 88 ? 19.672 -7.875 5.746 1 98.5 88 ASP A O 1
ATOM 704 N N . LEU A 1 89 ? 18.703 -9.742 5.02 1 98.81 89 LEU A N 1
ATOM 705 C CA . LEU A 1 89 ? 17.578 -9.016 4.438 1 98.81 89 LEU A CA 1
ATOM 706 C C . LEU A 1 89 ? 16.859 -8.195 5.496 1 98.81 89 LEU A C 1
ATOM 708 O O . LEU A 1 89 ? 16.547 -7.02 5.273 1 98.81 89 LEU A O 1
ATOM 712 N N . LYS A 1 90 ? 16.609 -8.82 6.629 1 98.81 90 LYS A N 1
ATOM 713 C CA . LYS A 1 90 ? 15.93 -8.125 7.715 1 98.81 90 LYS A CA 1
ATOM 714 C C . LYS A 1 90 ? 16.75 -6.941 8.219 1 98.81 90 LYS A C 1
ATOM 716 O O . LYS A 1 90 ? 16.203 -5.871 8.484 1 98.81 90 LYS A O 1
ATOM 721 N N . LEU A 1 91 ? 18.031 -7.082 8.32 1 98.81 91 LEU A N 1
ATOM 722 C CA . LEU A 1 91 ? 18.906 -6.016 8.773 1 98.81 91 LEU A CA 1
ATOM 723 C C . LEU A 1 91 ? 18.906 -4.852 7.785 1 98.81 91 LEU A C 1
ATOM 725 O O . LEU A 1 91 ? 18.906 -3.688 8.195 1 98.81 91 LEU A O 1
ATOM 729 N N . VAL A 1 92 ? 18.922 -5.176 6.477 1 98.88 92 VAL A N 1
ATOM 730 C CA . VAL A 1 92 ? 18.891 -4.152 5.434 1 98.88 92 VAL A CA 1
ATOM 731 C C . VAL A 1 92 ? 17.656 -3.287 5.598 1 98.88 92 VAL A C 1
ATOM 733 O O . VAL A 1 92 ? 17.734 -2.057 5.555 1 98.88 92 VAL A O 1
ATOM 736 N N . MET A 1 93 ? 16.531 -3.869 5.828 1 98.88 93 MET A N 1
ATOM 737 C CA . MET A 1 93 ? 15.289 -3.117 5.914 1 98.88 93 MET A CA 1
ATOM 738 C C . MET A 1 93 ? 15.242 -2.279 7.188 1 98.88 93 MET A C 1
ATOM 740 O O . MET A 1 93 ? 14.836 -1.116 7.156 1 98.88 93 MET A O 1
ATOM 744 N N . GLU A 1 94 ? 15.656 -2.92 8.266 1 98.81 94 GLU A N 1
ATOM 745 C CA . GLU A 1 94 ? 15.648 -2.223 9.547 1 98.81 94 GLU A CA 1
ATOM 746 C C . GLU A 1 94 ? 16.562 -0.999 9.516 1 98.81 94 GLU A C 1
ATOM 748 O O . GLU A 1 94 ? 16.172 0.087 9.945 1 98.81 94 GLU A O 1
ATOM 753 N N . GLU A 1 95 ? 17.75 -1.211 9.047 1 98.81 95 GLU A N 1
ATOM 754 C CA . GLU A 1 95 ? 18.688 -0.1 8.93 1 98.81 95 GLU A CA 1
ATOM 755 C C . GLU A 1 95 ? 18.141 0.983 8.008 1 98.81 95 GLU A C 1
ATOM 757 O O . GLU A 1 95 ? 18.266 2.176 8.297 1 98.81 95 GLU A O 1
ATOM 762 N N . GLY A 1 96 ? 17.609 0.557 6.859 1 98.88 96 GLY A N 1
ATOM 763 C CA . GLY A 1 96 ? 17.016 1.5 5.926 1 98.88 96 GLY A CA 1
ATOM 764 C C . GLY A 1 96 ? 15.906 2.324 6.539 1 98.88 96 GLY A C 1
ATOM 765 O O . GLY A 1 96 ? 15.82 3.533 6.312 1 98.88 96 GLY A O 1
ATOM 766 N N . TYR A 1 97 ? 15.055 1.635 7.316 1 98.94 97 TYR A N 1
ATOM 767 C CA . TYR A 1 97 ? 13.969 2.336 7.988 1 98.94 97 TYR A CA 1
ATOM 768 C C . TYR A 1 97 ? 14.508 3.434 8.898 1 98.94 97 TYR A C 1
ATOM 770 O O . TYR A 1 97 ? 13.984 4.551 8.914 1 98.94 97 TYR A O 1
ATOM 778 N N . HIS A 1 98 ? 15.508 3.131 9.68 1 98.88 98 HIS A N 1
ATOM 779 C CA . HIS A 1 98 ? 16.047 4.098 10.633 1 98.88 98 HIS A CA 1
ATOM 780 C C . HIS A 1 98 ? 16.703 5.266 9.914 1 98.88 98 HIS A C 1
ATOM 782 O O . HIS A 1 98 ? 16.625 6.41 10.375 1 98.88 98 HIS A O 1
ATOM 788 N N . LEU A 1 99 ? 17.375 5.004 8.789 1 98.88 99 LEU A N 1
ATOM 789 C CA . LEU A 1 99 ? 17.953 6.078 7.984 1 98.88 99 LEU A CA 1
ATOM 790 C C . LEU A 1 99 ? 16.859 6.98 7.422 1 98.88 99 LEU A C 1
ATOM 792 O O . LEU A 1 99 ? 16.984 8.203 7.453 1 98.88 99 LEU A O 1
ATOM 796 N N . LEU A 1 100 ? 15.828 6.367 6.945 1 98.88 100 LEU A N 1
ATOM 797 C CA . LEU A 1 100 ? 14.695 7.102 6.391 1 98.88 100 LEU A CA 1
ATOM 798 C C . LEU A 1 100 ? 14.031 7.961 7.465 1 98.88 100 LEU A C 1
ATOM 800 O O . LEU A 1 100 ? 13.758 9.141 7.234 1 98.88 100 LEU A O 1
ATOM 804 N N . LYS A 1 101 ? 13.781 7.355 8.594 1 98.81 101 LYS A N 1
ATOM 805 C CA . LYS A 1 101 ? 13.188 8.055 9.727 1 98.81 101 LYS A CA 1
ATOM 806 C C . LYS A 1 101 ? 14.039 9.242 10.156 1 98.81 101 LYS A C 1
ATOM 808 O O . LYS A 1 101 ? 13.523 10.336 10.383 1 98.81 101 LYS A O 1
ATOM 813 N N . SER A 1 102 ? 15.32 9.008 10.258 1 98.81 102 SER A N 1
ATOM 814 C CA . SER A 1 102 ? 16.234 10.07 10.648 1 98.81 102 SER A CA 1
ATOM 815 C C . SER A 1 102 ? 16.188 11.227 9.656 1 98.81 102 SER A C 1
ATOM 817 O O . SER A 1 102 ? 16.172 12.398 10.062 1 98.81 102 SER A O 1
ATOM 819 N N . TYR A 1 103 ? 16.172 10.977 8.383 1 98.88 103 TYR A N 1
ATOM 820 C CA . TYR A 1 103 ? 16.125 12.016 7.363 1 98.88 103 TYR A CA 1
ATOM 821 C C . TYR A 1 103 ? 14.852 12.852 7.504 1 98.88 103 TYR A C 1
ATOM 823 O O . TYR A 1 103 ? 14.922 14.086 7.582 1 98.88 103 TYR A O 1
ATOM 831 N N . PHE A 1 104 ? 13.695 12.195 7.59 1 98.75 104 PHE A N 1
ATOM 832 C CA . PHE A 1 104 ? 12.43 12.938 7.609 1 98.75 104 PHE A CA 1
ATOM 833 C C . PHE A 1 104 ? 12.281 13.711 8.914 1 98.75 104 PHE A C 1
ATOM 835 O O . PHE A 1 104 ? 11.703 14.797 8.93 1 98.75 104 PHE A O 1
ATOM 842 N N . ASN A 1 105 ? 12.875 13.133 9.977 1 98.19 105 ASN A N 1
ATOM 843 C CA . ASN A 1 105 ? 12.844 13.836 11.25 1 98.19 105 ASN A CA 1
ATOM 844 C C . ASN A 1 105 ? 13.773 15.047 11.25 1 98.19 105 ASN A C 1
ATOM 846 O O . ASN A 1 105 ? 13.656 15.938 12.094 1 98.19 105 ASN A O 1
ATOM 850 N N . SER A 1 106 ? 14.695 15.07 10.367 1 98.38 106 SER A N 1
ATOM 851 C CA . SER A 1 106 ? 15.648 16.172 10.312 1 98.38 106 SER A CA 1
ATOM 852 C C . SER A 1 106 ? 15.062 17.359 9.562 1 98.38 106 SER A C 1
ATOM 854 O O . SER A 1 106 ? 15.594 18.469 9.633 1 98.38 106 SER A O 1
ATOM 856 N N . LEU A 1 107 ? 13.992 17.188 8.742 1 97.88 107 LEU A N 1
ATOM 857 C CA . LEU A 1 107 ? 13.359 18.266 7.984 1 97.88 107 LEU A CA 1
ATOM 858 C C . LEU A 1 107 ? 12.523 19.156 8.898 1 97.88 107 LEU A C 1
ATOM 860 O O . LEU A 1 107 ? 11.828 18.672 9.789 1 97.88 107 LEU A O 1
ATOM 864 N N . ASN A 1 108 ? 12.672 20.453 8.742 1 96.81 108 ASN A N 1
ATOM 865 C CA . ASN A 1 108 ? 11.695 21.312 9.406 1 96.81 108 ASN A CA 1
ATOM 866 C C . ASN A 1 108 ? 10.32 21.219 8.742 1 96.81 108 ASN A C 1
ATOM 868 O O . ASN A 1 108 ? 10.195 20.656 7.648 1 96.81 108 ASN A O 1
ATOM 872 N N . ASP A 1 109 ? 9.281 21.75 9.352 1 96.31 109 ASP A N 1
ATOM 873 C CA . ASP A 1 109 ? 7.898 21.594 8.906 1 96.31 109 ASP A CA 1
ATOM 874 C C . ASP A 1 109 ? 7.719 22.109 7.48 1 96.31 109 ASP A C 1
ATOM 876 O O . ASP A 1 109 ? 7.074 21.453 6.656 1 96.31 109 ASP A O 1
ATOM 880 N N . GLU A 1 110 ? 8.266 23.281 7.25 1 96.25 110 GLU A N 1
ATOM 881 C CA . GLU A 1 110 ? 8.125 23.891 5.93 1 96.25 110 GLU A CA 1
ATOM 882 C C . GLU A 1 110 ? 8.766 23.016 4.855 1 96.25 110 GLU A C 1
ATOM 884 O O . GLU A 1 110 ? 8.172 22.781 3.801 1 96.25 110 GLU A O 1
ATOM 889 N N . ASP A 1 111 ? 9.977 22.562 5.098 1 97.19 111 ASP A N 1
ATOM 890 C CA . ASP A 1 111 ? 10.68 21.719 4.133 1 97.19 111 ASP A CA 1
ATOM 891 C C . ASP A 1 111 ? 9.938 20.391 3.926 1 97.19 111 ASP A C 1
ATOM 893 O O . ASP A 1 111 ? 9.844 19.906 2.801 1 97.19 111 ASP A O 1
ATOM 897 N N . PHE A 1 112 ? 9.469 19.797 4.945 1 98.12 112 PHE A N 1
ATOM 898 C CA . PHE A 1 112 ? 8.719 18.547 4.824 1 98.12 112 PHE A CA 1
ATOM 899 C C . PHE A 1 112 ? 7.527 18.719 3.893 1 98.12 112 PHE A C 1
ATOM 901 O O . PHE A 1 112 ? 7.234 17.844 3.082 1 98.12 112 PHE A O 1
ATOM 908 N N . LEU A 1 113 ? 6.848 19.875 3.977 1 97.38 113 LEU A N 1
ATOM 909 C CA . LEU A 1 113 ? 5.602 20.094 3.254 1 97.38 113 LEU A CA 1
ATOM 910 C C . LEU A 1 113 ? 5.875 20.562 1.83 1 97.38 113 LEU A C 1
ATOM 912 O O . LEU A 1 113 ? 5.094 20.281 0.917 1 97.38 113 LEU A O 1
ATOM 916 N N . THR A 1 114 ? 7.078 21.219 1.615 1 96.81 114 THR A N 1
ATOM 917 C CA . THR A 1 114 ? 7.105 22 0.379 1 96.81 114 THR A CA 1
ATOM 918 C C . THR A 1 114 ? 8.383 21.703 -0.412 1 96.81 114 THR A C 1
ATOM 920 O O . THR A 1 114 ? 8.43 21.938 -1.62 1 96.81 114 THR A O 1
ATOM 923 N N . LYS A 1 115 ? 9.469 21.312 0.313 1 97.94 115 LYS A N 1
ATOM 924 C CA . LYS A 1 115 ? 10.703 21.031 -0.414 1 97.94 115 LYS A CA 1
ATOM 925 C C . LYS A 1 115 ? 10.484 19.953 -1.47 1 97.94 115 LYS A C 1
ATOM 927 O O . LYS A 1 115 ? 9.836 18.938 -1.204 1 97.94 115 LYS A O 1
ATOM 932 N N . GLU A 1 116 ? 10.977 20.203 -2.666 1 98.44 116 GLU A N 1
ATOM 933 C CA . GLU A 1 116 ? 10.82 19.266 -3.762 1 98.44 116 GLU A CA 1
ATOM 934 C C . GLU A 1 116 ? 12.156 18.641 -4.148 1 98.44 116 GLU A C 1
ATOM 936 O O . GLU A 1 116 ? 13.203 19.281 -4.047 1 98.44 116 GLU A O 1
ATOM 941 N N . SER A 1 117 ? 12.164 17.438 -4.512 1 98.38 117 SER A N 1
ATOM 942 C CA . SER A 1 117 ? 13.289 16.75 -5.137 1 98.38 117 SER A CA 1
ATOM 943 C C . SER A 1 117 ? 12.836 15.875 -6.297 1 98.38 117 SER A C 1
ATOM 945 O O . SER A 1 117 ? 11.68 15.445 -6.336 1 98.38 117 SER A O 1
ATOM 947 N N . 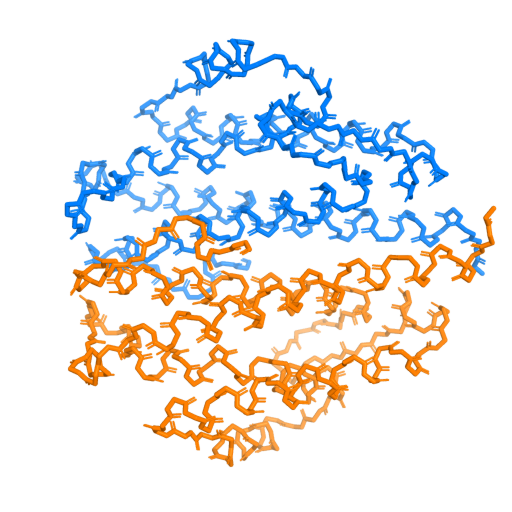LYS A 1 118 ? 13.711 15.719 -7.258 1 98.12 118 LYS A N 1
ATOM 948 C CA . LYS A 1 118 ? 13.359 15.031 -8.492 1 98.12 118 LYS A CA 1
ATOM 949 C C . LYS A 1 118 ? 14.18 13.75 -8.664 1 98.12 118 LYS A C 1
ATOM 951 O O . LYS A 1 118 ? 15.406 13.789 -8.609 1 98.12 118 LYS A O 1
ATOM 956 N N . ALA A 1 119 ? 13.516 12.617 -8.828 1 96.75 119 ALA A N 1
ATOM 957 C CA . ALA A 1 119 ? 14.188 11.367 -9.164 1 96.75 119 ALA A CA 1
ATOM 958 C C . ALA A 1 119 ? 14.914 11.477 -10.5 1 96.75 119 ALA A C 1
ATOM 960 O O . ALA A 1 119 ? 14.469 12.188 -11.398 1 96.75 119 ALA A O 1
ATOM 961 N N . PHE A 1 120 ? 15.945 10.703 -10.742 1 96.25 120 PHE A N 1
ATOM 962 C CA . PHE A 1 120 ? 16.75 10.758 -11.953 1 96.25 120 PHE A CA 1
ATOM 963 C C . PHE A 1 120 ? 15.93 10.312 -13.164 1 96.25 120 PHE A C 1
ATOM 965 O O . PHE A 1 120 ? 16.25 10.664 -14.297 1 96.25 120 PHE A O 1
ATOM 972 N N . TYR A 1 121 ? 14.898 9.609 -12.992 1 94.62 121 TYR A N 1
ATOM 973 C CA . TYR A 1 121 ? 14.102 9.094 -14.094 1 94.62 121 TYR A CA 1
ATOM 974 C C . TYR A 1 121 ? 12.828 9.906 -14.273 1 94.62 121 TYR A C 1
ATOM 976 O O . TYR A 1 121 ? 12.047 9.656 -15.195 1 94.62 121 TYR A O 1
ATOM 984 N N . ALA A 1 122 ? 12.5 10.773 -13.375 1 93.56 122 ALA A N 1
ATOM 985 C CA . ALA A 1 122 ? 11.203 11.445 -13.359 1 93.56 122 ALA A CA 1
ATOM 986 C C . ALA A 1 122 ? 11.242 12.734 -14.172 1 93.56 122 ALA A C 1
ATOM 988 O O . ALA A 1 122 ? 12.305 13.359 -14.305 1 93.56 122 ALA A O 1
ATOM 989 N N . GLU A 1 123 ? 10.102 13.109 -14.703 1 93.62 123 GLU A N 1
ATOM 990 C CA . GLU A 1 123 ? 9.984 14.375 -15.422 1 93.62 123 GLU A CA 1
ATOM 991 C C . GLU A 1 123 ? 9.766 15.539 -14.469 1 93.62 123 GLU A C 1
ATOM 993 O O . GLU A 1 123 ? 10.266 16.641 -14.703 1 93.62 123 GLU A O 1
ATOM 998 N N . LYS A 1 124 ? 9.07 15.32 -13.445 1 96.56 124 LYS A N 1
ATOM 999 C CA . LYS A 1 124 ? 8.703 16.359 -12.484 1 96.56 124 LYS A CA 1
ATOM 1000 C C . LYS A 1 124 ? 9.125 15.977 -11.07 1 96.56 124 LYS A C 1
ATOM 1002 O O . LYS A 1 124 ? 9.148 14.797 -10.727 1 96.56 124 LYS A O 1
ATOM 1007 N N . PRO A 1 125 ? 9.367 16.953 -10.211 1 98.12 125 PRO A N 1
ATOM 1008 C CA . PRO A 1 125 ? 9.75 16.703 -8.82 1 98.12 125 PRO A CA 1
ATOM 1009 C C . PRO A 1 125 ? 8.547 16.406 -7.926 1 98.12 125 PRO A C 1
ATOM 1011 O O . PRO A 1 125 ? 7.402 16.656 -8.32 1 98.12 125 PRO A O 1
ATOM 1014 N N . HIS A 1 126 ? 8.789 15.844 -6.75 1 97.94 126 HIS A N 1
ATOM 1015 C CA . HIS A 1 126 ? 7.801 15.617 -5.703 1 97.94 126 HIS A CA 1
ATOM 1016 C C . HIS A 1 126 ? 8.188 16.344 -4.418 1 97.94 126 HIS A C 1
ATOM 1018 O O . HIS A 1 126 ? 9.375 16.516 -4.129 1 97.94 126 HIS A O 1
ATOM 1024 N N . THR A 1 127 ? 7.145 16.75 -3.693 1 98.38 127 THR A N 1
ATOM 1025 C CA . THR A 1 127 ? 7.41 17.25 -2.35 1 98.38 127 THR A CA 1
ATOM 1026 C C . THR A 1 127 ? 7.863 16.125 -1.429 1 98.38 127 THR A C 1
ATOM 1028 O O . THR A 1 127 ? 7.641 14.945 -1.725 1 98.38 127 THR A O 1
ATOM 1031 N N . GLN A 1 128 ? 8.523 16.422 -0.313 1 98.56 128 GLN A N 1
ATOM 1032 C CA . GLN A 1 128 ? 9.008 15.414 0.618 1 98.56 128 GLN A CA 1
ATOM 1033 C C . GLN A 1 128 ? 7.855 14.633 1.24 1 98.56 128 GLN A C 1
ATOM 1035 O O . GLN A 1 128 ? 7.965 13.43 1.474 1 98.56 128 GLN A O 1
ATOM 1040 N N . ILE A 1 129 ? 6.746 15.305 1.482 1 98.5 129 ILE A N 1
ATOM 1041 C CA . ILE A 1 129 ? 5.582 14.625 2.033 1 98.5 129 ILE A CA 1
ATOM 1042 C C . ILE A 1 129 ? 5.035 13.625 1.015 1 98.5 129 ILE A C 1
ATOM 1044 O O . ILE A 1 129 ? 4.613 12.523 1.378 1 98.5 129 ILE A O 1
ATOM 1048 N N . LYS A 1 130 ? 4.984 13.977 -0.213 1 98.44 130 LYS A N 1
ATOM 1049 C CA . LYS A 1 130 ? 4.57 13.039 -1.252 1 98.44 130 LYS A CA 1
ATOM 1050 C C . LYS A 1 130 ? 5.527 11.852 -1.337 1 98.44 130 LYS A C 1
ATOM 1052 O O . LYS A 1 130 ? 5.094 10.703 -1.466 1 98.44 130 LYS A O 1
ATOM 1057 N N . TRP A 1 131 ? 6.848 12.109 -1.269 1 98.75 131 TRP A N 1
ATOM 1058 C CA . TRP A 1 131 ? 7.852 11.055 -1.288 1 98.75 131 TRP A CA 1
ATOM 1059 C C . TRP A 1 131 ? 7.609 10.047 -0.164 1 98.75 131 TRP A C 1
ATOM 1061 O O . TRP A 1 131 ? 7.586 8.836 -0.396 1 98.75 131 TRP A O 1
ATOM 1071 N N . LEU A 1 132 ? 7.43 10.562 1.054 1 98.88 132 LEU A N 1
ATOM 1072 C CA . LEU A 1 132 ? 7.219 9.664 2.182 1 98.88 132 LEU A CA 1
ATOM 1073 C C . LEU A 1 132 ? 5.969 8.812 1.978 1 98.88 132 LEU A C 1
ATOM 1075 O O . LEU A 1 132 ? 5.984 7.605 2.221 1 98.88 132 LEU A O 1
ATOM 1079 N N . THR A 1 133 ? 4.891 9.445 1.512 1 98.88 133 THR A N 1
ATOM 1080 C CA . THR A 1 133 ? 3.643 8.742 1.235 1 98.88 133 THR A CA 1
ATOM 1081 C C . THR A 1 133 ? 3.861 7.641 0.201 1 98.88 133 THR A C 1
ATOM 1083 O O . THR A 1 133 ? 3.422 6.504 0.395 1 98.88 133 THR A O 1
ATOM 1086 N N . GLU A 1 134 ? 4.602 7.93 -0.833 1 98.62 134 GLU A N 1
ATOM 1087 C CA . GLU A 1 134 ? 4.848 6.98 -1.912 1 98.62 134 GLU A CA 1
ATOM 1088 C C . GLU A 1 134 ? 5.75 5.84 -1.444 1 98.62 134 GLU A C 1
ATOM 1090 O O . GLU A 1 134 ? 5.598 4.699 -1.886 1 98.62 134 GLU A O 1
ATOM 1095 N N . ILE A 1 135 ? 6.715 6.145 -0.606 1 98.88 135 ILE A N 1
ATOM 1096 C CA . ILE A 1 135 ? 7.609 5.121 -0.082 1 98.88 135 ILE A CA 1
ATOM 1097 C C . ILE A 1 135 ? 6.812 4.121 0.753 1 98.88 135 ILE A C 1
ATOM 1099 O O . ILE A 1 135 ? 7.008 2.908 0.633 1 98.88 135 ILE A O 1
ATOM 1103 N N . VAL A 1 136 ? 5.875 4.621 1.562 1 98.94 136 VAL A N 1
ATOM 1104 C CA . VAL A 1 136 ? 5.043 3.76 2.396 1 98.94 136 VAL A CA 1
ATOM 1105 C C . VAL A 1 136 ? 4.172 2.869 1.512 1 98.94 136 VAL A C 1
ATOM 1107 O O . VAL A 1 136 ? 4.148 1.648 1.683 1 98.94 136 VAL A O 1
ATOM 1110 N N . THR A 1 137 ? 3.484 3.439 0.521 1 98.81 137 THR A N 1
ATOM 1111 C CA . THR A 1 137 ? 2.58 2.66 -0.319 1 98.81 137 THR A CA 1
ATOM 1112 C C . THR A 1 137 ? 3.363 1.698 -1.208 1 98.81 137 THR A C 1
ATOM 1114 O O . THR A 1 137 ? 2.887 0.604 -1.52 1 98.81 137 THR A O 1
ATOM 1117 N N . HIS A 1 138 ? 4.629 2.041 -1.597 1 98.81 138 HIS A N 1
ATOM 1118 C CA . HIS A 1 138 ? 5.539 1.176 -2.338 1 98.81 138 HIS A CA 1
ATOM 1119 C C . HIS A 1 138 ? 5.848 -0.097 -1.556 1 98.81 138 HIS A C 1
ATOM 1121 O O . HIS A 1 138 ? 5.77 -1.2 -2.104 1 98.81 138 HIS A O 1
ATOM 1127 N N . ALA A 1 139 ? 6.152 0.107 -0.3 1 98.88 139 ALA A N 1
ATOM 1128 C CA . ALA A 1 139 ? 6.441 -1.042 0.553 1 98.88 139 ALA A CA 1
ATOM 1129 C C . ALA A 1 139 ? 5.219 -1.944 0.697 1 98.88 139 ALA A C 1
ATOM 1131 O O . ALA A 1 139 ? 5.34 -3.172 0.653 1 98.88 139 ALA A O 1
ATOM 1132 N N . TYR A 1 140 ? 4.059 -1.357 0.877 1 98.81 140 TYR A N 1
ATOM 1133 C CA . TYR A 1 140 ? 2.842 -2.143 1.047 1 98.81 140 TYR A CA 1
ATOM 1134 C C . TYR A 1 140 ? 2.51 -2.916 -0.224 1 98.81 140 TYR A C 1
ATOM 1136 O O . TYR A 1 140 ? 1.99 -4.031 -0.161 1 98.81 140 TYR A O 1
ATOM 1144 N N . HIS A 1 141 ? 2.791 -2.346 -1.39 1 98.81 141 HIS A N 1
ATOM 1145 C CA . HIS A 1 141 ? 2.611 -3.049 -2.654 1 98.81 141 HIS A CA 1
ATOM 1146 C C . HIS A 1 141 ? 3.469 -4.309 -2.711 1 98.81 141 HIS A C 1
ATOM 1148 O O . HIS A 1 141 ? 2.951 -5.406 -2.939 1 98.81 141 HIS A O 1
ATOM 1154 N N . HIS A 1 142 ? 4.703 -4.176 -2.451 1 98.88 142 HIS A N 1
ATOM 1155 C CA . HIS A 1 142 ? 5.605 -5.305 -2.648 1 98.88 142 HIS A CA 1
ATOM 1156 C C . HIS A 1 142 ? 5.527 -6.285 -1.48 1 98.88 142 HIS A C 1
ATOM 1158 O O . HIS A 1 142 ? 5.715 -7.488 -1.662 1 98.88 142 HIS A O 1
ATOM 1164 N N . ARG A 1 143 ? 5.18 -5.773 -0.269 1 98.88 143 ARG A N 1
ATOM 1165 C CA . ARG A 1 143 ? 4.902 -6.699 0.825 1 98.88 143 ARG A CA 1
ATOM 1166 C C . ARG A 1 143 ? 3.695 -7.574 0.511 1 98.88 143 ARG A C 1
ATOM 1168 O O . ARG A 1 143 ? 3.67 -8.758 0.859 1 98.88 143 ARG A O 1
ATOM 1175 N N 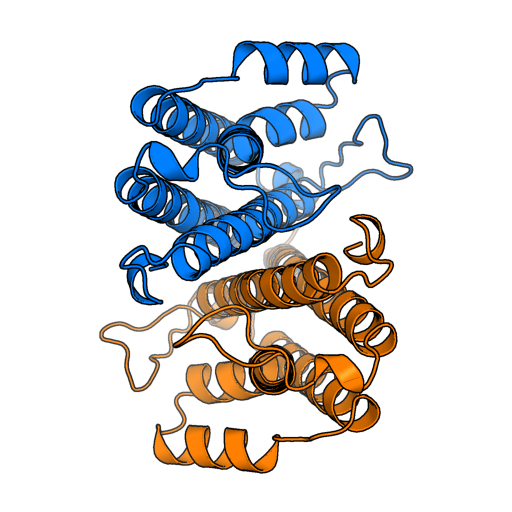. ALA A 1 144 ? 2.678 -6.984 -0.096 1 98.62 144 ALA A N 1
ATOM 1176 C CA . ALA A 1 144 ? 1.508 -7.754 -0.513 1 98.62 144 ALA A CA 1
ATOM 1177 C C . ALA A 1 144 ? 1.898 -8.859 -1.494 1 98.62 144 ALA A C 1
ATOM 1179 O O . ALA A 1 144 ? 1.359 -9.961 -1.44 1 98.62 144 ALA A O 1
ATOM 1180 N N . GLN A 1 145 ? 2.799 -8.547 -2.406 1 98.44 145 GLN A N 1
ATOM 1181 C CA . GLN A 1 145 ? 3.273 -9.547 -3.357 1 98.44 145 GLN A CA 1
ATOM 1182 C C . GLN A 1 145 ? 3.98 -10.688 -2.641 1 98.44 145 GLN A C 1
ATOM 1184 O O . GLN A 1 145 ? 3.748 -11.859 -2.953 1 98.44 145 GLN A O 1
ATOM 1189 N N . LEU A 1 146 ? 4.828 -10.297 -1.704 1 98.62 146 LEU A N 1
ATOM 1190 C CA . LEU A 1 146 ? 5.562 -11.305 -0.946 1 98.62 146 LEU A CA 1
ATOM 1191 C C . LEU A 1 146 ? 4.602 -12.227 -0.198 1 98.62 146 LEU A C 1
ATOM 1193 O O . LEU A 1 146 ? 4.777 -13.445 -0.195 1 98.62 146 LEU A O 1
ATOM 1197 N N . PHE A 1 147 ? 3.617 -11.664 0.442 1 98.5 147 PHE A N 1
ATOM 1198 C CA . PHE A 1 147 ? 2.568 -12.406 1.134 1 98.5 147 PHE A CA 1
ATOM 1199 C C . PHE A 1 147 ? 1.859 -13.359 0.18 1 98.5 147 PHE A C 1
ATOM 1201 O O . PHE A 1 147 ? 1.631 -14.523 0.515 1 98.5 147 PHE A O 1
ATOM 1208 N N . THR A 1 148 ? 1.544 -12.914 -0.974 1 98.06 148 THR A N 1
ATOM 1209 C CA . THR A 1 148 ? 0.861 -13.711 -1.985 1 98.06 148 THR A CA 1
ATOM 1210 C C . THR A 1 148 ? 1.712 -14.906 -2.395 1 98.06 148 THR A C 1
ATOM 1212 O O . THR A 1 148 ? 1.2 -16.016 -2.529 1 98.06 148 THR A O 1
ATOM 1215 N N . TYR A 1 149 ? 3.029 -14.68 -2.576 1 98.19 149 TYR A N 1
ATOM 1216 C CA . TYR A 1 149 ? 3.934 -15.766 -2.928 1 98.19 149 TYR A CA 1
ATOM 1217 C C . TYR A 1 149 ? 3.908 -16.859 -1.867 1 98.19 149 TYR A C 1
ATOM 1219 O O . TYR A 1 149 ? 3.834 -18.047 -2.193 1 98.19 149 TYR A O 1
ATOM 1227 N N . LEU A 1 150 ? 3.965 -16.453 -0.642 1 98.06 150 LEU A N 1
ATOM 1228 C CA . LEU A 1 150 ? 3.986 -17.406 0.46 1 98.06 150 LEU A CA 1
ATOM 1229 C C . LEU A 1 150 ? 2.668 -18.172 0.539 1 98.06 150 LEU A C 1
ATOM 1231 O O . LEU A 1 150 ? 2.664 -19.391 0.762 1 98.06 150 LEU A O 1
ATOM 1235 N N . LYS A 1 151 ? 1.601 -17.484 0.348 1 97.31 151 LYS A N 1
ATOM 1236 C CA . LYS A 1 151 ? 0.301 -18.156 0.35 1 97.31 151 LYS A CA 1
ATOM 1237 C C . LYS A 1 151 ? 0.207 -19.188 -0.776 1 97.31 151 LYS A C 1
ATOM 1239 O O . LYS A 1 151 ? -0.277 -20.297 -0.569 1 97.31 151 LYS A O 1
ATOM 1244 N N . GLN A 1 152 ? 0.714 -18.828 -1.884 1 97.06 152 GLN A N 1
ATOM 1245 C CA . GLN A 1 152 ? 0.629 -19.672 -3.07 1 97.06 152 GLN A CA 1
ATOM 1246 C C . GLN A 1 152 ? 1.482 -20.922 -2.914 1 97.06 152 GLN A C 1
ATOM 1248 O O . GLN A 1 152 ? 1.179 -21.969 -3.502 1 97.06 152 GLN A O 1
ATOM 1253 N N . THR A 1 153 ? 2.471 -20.844 -2.154 1 97 153 THR A N 1
ATOM 1254 C CA . THR A 1 153 ? 3.393 -21.969 -2.012 1 97 153 THR A CA 1
ATOM 1255 C C . THR A 1 153 ? 3.092 -22.75 -0.74 1 97 153 THR A C 1
ATOM 1257 O O . THR A 1 153 ? 3.904 -23.578 -0.306 1 97 153 THR A O 1
ATOM 1260 N N . GLY A 1 154 ? 1.997 -22.453 -0.118 1 95.19 154 GLY A N 1
ATOM 1261 C CA . GLY A 1 154 ? 1.451 -23.297 0.931 1 95.19 154 GLY A CA 1
ATOM 1262 C C . GLY A 1 154 ? 1.991 -22.969 2.309 1 95.19 154 GLY A C 1
ATOM 1263 O O . GLY A 1 154 ? 1.825 -23.734 3.252 1 95.19 154 GLY A O 1
ATOM 1264 N N . HIS A 1 155 ? 2.688 -21.875 2.434 1 95.81 155 HIS A N 1
ATOM 1265 C CA . HIS A 1 155 ? 3.148 -21.438 3.75 1 95.81 155 HIS A CA 1
ATOM 1266 C C . HIS A 1 155 ? 1.981 -21 4.625 1 95.81 155 HIS A C 1
ATOM 1268 O O . HIS A 1 155 ? 0.959 -20.531 4.113 1 95.81 155 HIS A O 1
ATOM 1274 N N . GLU A 1 156 ? 2.162 -21.156 5.902 1 92.69 156 GLU A N 1
ATOM 1275 C CA . GLU A 1 156 ? 1.12 -20.797 6.859 1 92.69 156 GLU A CA 1
ATOM 1276 C C . GLU A 1 156 ? 1.132 -19.297 7.141 1 92.69 156 GLU A C 1
ATOM 1278 O O . GLU A 1 156 ? 1.625 -18.859 8.188 1 92.69 156 GLU A O 1
ATOM 1283 N N . VAL A 1 157 ? 0.57 -18.562 6.246 1 94.38 157 VAL A N 1
ATOM 1284 C CA . VAL A 1 157 ? 0.423 -17.125 6.418 1 94.38 157 VAL A CA 1
ATOM 1285 C C . VAL A 1 157 ? -1.049 -16.734 6.289 1 94.38 157 VAL A C 1
ATOM 1287 O O . VAL A 1 157 ? -1.804 -17.375 5.555 1 94.38 157 VAL A O 1
ATOM 1290 N N . ASN A 1 158 ? -1.438 -15.797 7.09 1 93.25 158 ASN A N 1
ATOM 1291 C CA . ASN A 1 158 ? -2.785 -15.242 7.035 1 93.25 158 ASN A CA 1
ATOM 1292 C C . ASN A 1 158 ? -2.781 -13.742 7.316 1 93.25 158 ASN A C 1
ATOM 1294 O O . ASN A 1 158 ? -1.72 -13.141 7.5 1 93.25 158 ASN A O 1
ATOM 1298 N N . MET A 1 159 ? -3.973 -13.117 7.281 1 88.88 159 MET A N 1
ATOM 1299 C CA . MET A 1 159 ? -4.082 -11.664 7.359 1 88.88 159 MET A CA 1
ATOM 1300 C C . MET A 1 159 ? -3.5 -11.148 8.672 1 88.88 159 MET A C 1
ATOM 1302 O O . MET A 1 159 ? -3 -10.023 8.727 1 88.88 159 MET A O 1
ATOM 1306 N N . PHE A 1 160 ? -3.447 -11.883 9.727 1 88.56 160 PHE A N 1
ATOM 1307 C CA . PHE A 1 160 ? -2.949 -11.445 11.023 1 88.56 160 PHE A CA 1
ATOM 1308 C C . PHE A 1 160 ? -1.44 -11.242 10.984 1 88.56 160 PHE A C 1
ATOM 1310 O O . PHE A 1 160 ? -0.882 -10.531 11.82 1 88.56 160 PHE A O 1
ATOM 1317 N N . ASP A 1 161 ? -0.774 -11.828 10 1 90.81 161 ASP A N 1
ATOM 1318 C CA . ASP A 1 161 ? 0.662 -11.648 9.812 1 90.81 161 ASP A CA 1
ATOM 1319 C C . ASP A 1 161 ? 0.971 -10.25 9.266 1 90.81 161 ASP A C 1
ATOM 1321 O O . ASP A 1 161 ? 2.131 -9.836 9.234 1 90.81 161 ASP A O 1
ATOM 1325 N N . LEU A 1 162 ? -0.063 -9.531 8.852 1 92.5 162 LEU A N 1
ATOM 1326 C CA . LEU A 1 162 ? 0.106 -8.242 8.188 1 92.5 162 LEU A CA 1
ATOM 1327 C C . LEU A 1 162 ? -0.156 -7.098 9.156 1 92.5 162 LEU A C 1
ATOM 1329 O O . LEU A 1 162 ? -0.165 -5.93 8.758 1 92.5 162 LEU A O 1
ATOM 1333 N N . TYR A 1 163 ? -0.404 -7.367 10.461 1 89.12 163 TYR A N 1
ATOM 1334 C CA . TYR A 1 163 ? -0.682 -6.352 11.469 1 89.12 163 TYR A CA 1
ATOM 1335 C C . TYR A 1 163 ? 0.192 -6.551 12.703 1 89.12 163 TYR A C 1
ATOM 1337 O O . TYR A 1 163 ? 0.633 -7.664 12.984 1 89.12 163 TYR A O 1
ATOM 1345 N N . MET B 1 1 ? 3.475 29.188 6.684 1 71.88 1 MET B N 1
ATOM 1346 C CA . MET B 1 1 ? 2.436 28.172 6.559 1 71.88 1 MET B CA 1
ATOM 1347 C C . MET B 1 1 ? 1.636 28.047 7.852 1 71.88 1 MET B C 1
ATOM 1349 O O . MET B 1 1 ? 2.203 28.078 8.945 1 71.88 1 MET B O 1
ATOM 1353 N N . THR B 1 2 ? 0.38 28.156 7.719 1 82.69 2 THR B N 1
ATOM 1354 C CA . THR B 1 2 ? -0.493 28.031 8.883 1 82.69 2 THR B CA 1
ATOM 1355 C C . THR B 1 2 ? -0.83 26.562 9.156 1 82.69 2 THR B C 1
ATOM 1357 O O . THR B 1 2 ? -0.542 25.703 8.328 1 82.69 2 THR B O 1
ATOM 1360 N N . MET B 1 3 ? -1.312 26.281 10.328 1 80.69 3 MET B N 1
ATOM 1361 C CA . MET B 1 3 ? -1.762 24.938 10.672 1 80.69 3 MET B CA 1
ATOM 1362 C C . MET B 1 3 ? -2.777 24.422 9.656 1 80.69 3 MET B C 1
ATOM 1364 O O . MET B 1 3 ? -2.697 23.281 9.227 1 80.69 3 MET B O 1
ATOM 1368 N N . THR B 1 4 ? -3.754 25.297 9.289 1 82.38 4 THR B N 1
ATOM 1369 C CA . THR B 1 4 ? -4.789 24.906 8.336 1 82.38 4 THR B CA 1
ATOM 1370 C C . THR B 1 4 ? -4.176 24.5 7 1 82.38 4 THR B C 1
ATOM 1372 O O . THR B 1 4 ? -4.539 23.484 6.422 1 82.38 4 THR B O 1
ATOM 1375 N N . ASN B 1 5 ? -3.197 25.219 6.637 1 90.81 5 ASN B N 1
ATO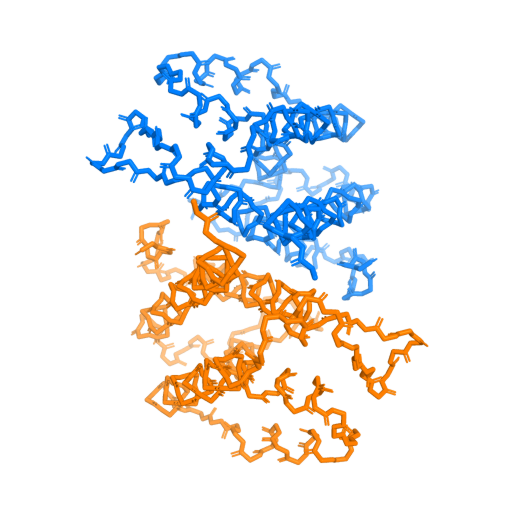M 1376 C CA . ASN B 1 5 ? -2.521 24.906 5.383 1 90.81 5 ASN B CA 1
ATOM 1377 C C . ASN B 1 5 ? -1.784 23.578 5.465 1 90.81 5 ASN B C 1
ATOM 1379 O O . ASN B 1 5 ? -1.808 22.781 4.516 1 90.81 5 ASN B O 1
ATOM 1383 N N . ALA B 1 6 ? -1.159 23.391 6.637 1 94 6 ALA B N 1
ATOM 1384 C CA . ALA B 1 6 ? -0.415 22.141 6.828 1 94 6 ALA B CA 1
ATOM 1385 C C . ALA B 1 6 ? -1.349 20.938 6.816 1 94 6 ALA B C 1
ATOM 1387 O O . ALA B 1 6 ? -1.065 19.922 6.164 1 94 6 ALA B O 1
ATOM 1388 N N . VAL B 1 7 ? -2.465 21.031 7.484 1 95.62 7 VAL B N 1
ATOM 1389 C CA . VAL B 1 7 ? -3.408 19.922 7.594 1 95.62 7 VAL B CA 1
ATOM 1390 C C . VAL B 1 7 ? -4.035 19.641 6.23 1 95.62 7 VAL B C 1
ATOM 1392 O O . VAL B 1 7 ? -4.18 18.484 5.836 1 95.62 7 VAL B O 1
ATOM 1395 N N . VAL B 1 8 ? -4.406 20.656 5.539 1 95.38 8 VAL B N 1
ATOM 1396 C CA . VAL B 1 8 ? -4.98 20.516 4.207 1 95.38 8 VAL B CA 1
ATOM 1397 C C . VAL B 1 8 ? -3.98 19.828 3.281 1 95.38 8 VAL B C 1
ATOM 1399 O O . VAL B 1 8 ? -4.34 18.906 2.549 1 95.38 8 VAL B O 1
ATOM 1402 N N . SER B 1 9 ? -2.713 20.266 3.336 1 94.88 9 SER B N 1
ATOM 1403 C CA . SER B 1 9 ? -1.658 19.672 2.529 1 94.88 9 SER B CA 1
ATOM 1404 C C . SER B 1 9 ? -1.499 18.188 2.846 1 94.88 9 SER B C 1
ATOM 1406 O O . SER B 1 9 ? -1.396 17.359 1.936 1 94.88 9 SER B O 1
ATOM 1408 N N . LEU B 1 10 ? -1.469 17.828 4.059 1 96.25 10 LEU B N 1
ATOM 1409 C CA . LEU B 1 10 ? -1.294 16.453 4.523 1 96.25 10 LEU B CA 1
ATOM 1410 C C . LEU B 1 10 ? -2.48 15.586 4.117 1 96.25 10 LEU B C 1
ATOM 1412 O O . LEU B 1 10 ? -2.299 14.492 3.566 1 96.25 10 LEU B O 1
ATOM 1416 N N . ARG B 1 11 ? -3.682 16.062 4.367 1 98 11 ARG B N 1
ATOM 1417 C CA . ARG B 1 11 ? -4.902 15.344 4.008 1 98 11 ARG B CA 1
ATOM 1418 C C . ARG B 1 11 ? -4.988 15.125 2.5 1 98 11 ARG B C 1
ATOM 1420 O O . ARG B 1 11 ? -5.254 14.016 2.041 1 98 11 ARG B O 1
ATOM 1427 N N . ASP B 1 12 ? -4.715 16.141 1.74 1 98.12 12 ASP B N 1
ATOM 1428 C CA . ASP B 1 12 ? -4.809 16.078 0.285 1 98.12 12 ASP B CA 1
ATOM 1429 C C . ASP B 1 12 ? -3.768 15.109 -0.287 1 98.12 12 ASP B C 1
ATOM 1431 O O . ASP B 1 12 ? -4.023 14.43 -1.283 1 98.12 12 ASP B O 1
ATOM 1435 N N . THR B 1 13 ? -2.572 15.109 0.307 1 98.44 13 THR B N 1
ATOM 1436 C CA . THR B 1 13 ? -1.53 14.203 -0.167 1 98.44 13 THR B CA 1
ATOM 1437 C C . THR B 1 13 ? -1.99 12.75 -0.078 1 98.44 13 THR B C 1
ATOM 1439 O O . THR B 1 13 ? -1.833 11.984 -1.031 1 98.44 13 THR B O 1
ATOM 1442 N N . LEU B 1 14 ? -2.586 12.398 1.031 1 98.81 14 LEU B N 1
ATOM 1443 C CA . LEU B 1 14 ? -3.062 11.031 1.223 1 98.81 14 LEU B CA 1
ATOM 1444 C C . LEU B 1 14 ? -4.238 10.734 0.3 1 98.81 14 LEU B C 1
ATOM 1446 O O . LEU B 1 14 ? -4.309 9.656 -0.296 1 98.81 14 LEU B O 1
ATOM 1450 N N . LEU B 1 15 ? -5.164 11.68 0.166 1 98.88 15 LEU B N 1
ATOM 1451 C CA . LEU B 1 15 ? -6.328 11.484 -0.691 1 98.88 15 LEU B CA 1
ATOM 1452 C C . LEU B 1 15 ? -5.914 11.391 -2.156 1 98.88 15 LEU B C 1
ATOM 1454 O O . LEU B 1 15 ? -6.477 10.602 -2.918 1 98.88 15 LEU B O 1
ATOM 1458 N N . ASP B 1 16 ? -4.965 12.18 -2.539 1 98.69 16 ASP B N 1
ATOM 1459 C CA . ASP B 1 16 ? -4.438 12.109 -3.898 1 98.69 16 ASP B CA 1
ATOM 1460 C C . ASP B 1 16 ? -3.77 10.766 -4.16 1 98.69 16 ASP B C 1
ATOM 1462 O O . ASP B 1 16 ? -3.914 10.195 -5.246 1 98.69 16 ASP B O 1
ATOM 1466 N N . GLU B 1 17 ? -2.992 10.336 -3.199 1 98.69 17 GLU B N 1
ATOM 1467 C CA . GLU B 1 17 ? -2.373 9.023 -3.326 1 98.69 17 GLU B CA 1
ATOM 1468 C C . GLU B 1 17 ? -3.426 7.926 -3.465 1 98.69 17 GLU B C 1
ATOM 1470 O O . GLU B 1 17 ? -3.273 7.008 -4.273 1 98.69 17 GLU B O 1
ATOM 1475 N N . PHE B 1 18 ? -4.492 7.992 -2.715 1 98.88 18 PHE B N 1
ATOM 1476 C CA . PHE B 1 18 ? -5.574 7.02 -2.824 1 98.88 18 PHE B CA 1
ATOM 1477 C C . PHE B 1 18 ? -6.207 7.062 -4.211 1 98.88 18 PHE B C 1
ATOM 1479 O O . PHE B 1 18 ? -6.574 6.023 -4.762 1 98.88 18 PHE B O 1
ATOM 1486 N N . TYR B 1 19 ? -6.363 8.234 -4.738 1 98.75 19 TYR B N 1
ATOM 1487 C CA . TYR B 1 19 ? -6.992 8.336 -6.047 1 98.75 19 TYR B CA 1
ATOM 1488 C C . TYR B 1 19 ? -6.121 7.695 -7.121 1 98.75 19 TYR B C 1
ATOM 1490 O O . TYR B 1 19 ? -6.637 7.168 -8.109 1 98.75 19 TYR B O 1
ATOM 1498 N N . ILE B 1 20 ? -4.82 7.758 -6.973 1 98.62 20 ILE B N 1
ATOM 1499 C CA . ILE B 1 20 ? -3.949 7 -7.863 1 98.62 20 ILE B CA 1
ATOM 1500 C C . ILE B 1 20 ? -4.32 5.52 -7.809 1 98.62 20 ILE B C 1
ATOM 1502 O O . ILE B 1 20 ? -4.418 4.855 -8.844 1 98.62 20 ILE B O 1
ATOM 1506 N N . ALA B 1 21 ? -4.539 5.008 -6.574 1 98.75 21 ALA B N 1
ATOM 1507 C CA . ALA B 1 21 ? -4.969 3.617 -6.43 1 98.75 21 ALA B CA 1
ATOM 1508 C C . ALA B 1 21 ? -6.305 3.381 -7.133 1 98.75 21 ALA B C 1
ATOM 1510 O O . ALA B 1 21 ? -6.508 2.33 -7.746 1 98.75 21 ALA B O 1
ATOM 1511 N N . VAL B 1 22 ? -7.199 4.355 -7.07 1 98.81 22 VAL B N 1
ATOM 1512 C CA . VAL B 1 22 ? -8.5 4.234 -7.723 1 98.81 22 VAL B CA 1
ATOM 1513 C C . VAL B 1 22 ? -8.312 4.145 -9.234 1 98.81 22 VAL B C 1
ATOM 1515 O O . VAL B 1 22 ? -8.781 3.197 -9.867 1 98.81 22 VAL B O 1
ATOM 1518 N N . ARG B 1 23 ? -7.57 5.074 -9.797 1 98.56 23 ARG B N 1
ATOM 1519 C CA . ARG B 1 23 ? -7.375 5.148 -11.242 1 98.56 23 ARG B CA 1
ATOM 1520 C C . ARG B 1 23 ? -6.672 3.9 -11.766 1 98.56 23 ARG B C 1
ATOM 1522 O O . ARG B 1 23 ? -7.043 3.365 -12.812 1 98.56 23 ARG B O 1
ATOM 1529 N N . THR B 1 24 ? -5.703 3.461 -11.062 1 98.69 24 THR B N 1
ATOM 1530 C CA . THR B 1 24 ? -4.922 2.334 -11.555 1 98.69 24 THR B CA 1
ATOM 1531 C C . THR B 1 24 ? -5.672 1.021 -11.336 1 98.69 24 THR B C 1
ATOM 1533 O O . THR B 1 24 ? -5.52 0.08 -12.117 1 98.69 24 THR B O 1
ATOM 1536 N N . THR B 1 25 ? -6.488 0.913 -10.258 1 98.81 25 THR B N 1
ATOM 1537 C CA . THR B 1 25 ? -7.383 -0.231 -10.125 1 98.81 25 THR B CA 1
ATOM 1538 C C . THR B 1 25 ? -8.352 -0.306 -11.297 1 98.81 25 THR B C 1
ATOM 1540 O O . THR B 1 25 ? -8.57 -1.38 -11.867 1 98.81 25 THR B O 1
ATOM 1543 N N . HIS B 1 26 ? -8.922 0.869 -11.688 1 98.62 26 HIS B N 1
ATOM 1544 C CA . HIS B 1 26 ? -9.797 0.922 -12.859 1 98.62 26 HIS B CA 1
ATOM 1545 C C . HIS B 1 26 ? -9.094 0.366 -14.094 1 98.62 26 HIS B C 1
ATOM 1547 O O . HIS B 1 26 ? -9.664 -0.458 -14.812 1 98.62 26 HIS B O 1
ATOM 1553 N N . ALA B 1 27 ? -7.883 0.81 -14.312 1 98.25 27 ALA B N 1
ATOM 1554 C CA . ALA B 1 27 ? -7.117 0.376 -15.477 1 98.25 27 ALA B CA 1
ATOM 1555 C C . ALA B 1 27 ? -6.875 -1.131 -15.445 1 98.25 27 ALA B C 1
ATOM 1557 O O . ALA B 1 27 ? -6.98 -1.805 -16.469 1 98.25 27 ALA B O 1
ATOM 1558 N N . LEU B 1 28 ? -6.543 -1.673 -14.297 1 98.56 28 LEU B N 1
ATOM 1559 C CA . LEU B 1 28 ? -6.309 -3.107 -14.164 1 98.56 28 LEU B CA 1
ATOM 1560 C C . LEU B 1 28 ? -7.582 -3.895 -14.453 1 98.56 28 LEU B C 1
ATOM 1562 O O . LEU B 1 28 ? -7.539 -4.914 -15.148 1 98.56 28 LEU B O 1
ATOM 1566 N N . LEU B 1 29 ? -8.695 -3.443 -13.906 1 98.44 29 LEU B N 1
ATOM 1567 C CA . LEU B 1 29 ? -9.969 -4.121 -14.125 1 98.44 29 LEU B CA 1
ATOM 1568 C C . LEU B 1 29 ? -10.328 -4.137 -15.602 1 98.44 29 LEU B C 1
ATOM 1570 O O . LEU B 1 29 ? -10.844 -5.137 -16.109 1 98.44 29 LEU B O 1
ATOM 1574 N N . GLU B 1 30 ? -10.031 -3.08 -16.266 1 97.81 30 GLU B N 1
ATOM 1575 C CA . GLU B 1 30 ? -10.352 -2.965 -17.688 1 97.81 30 GLU B CA 1
ATOM 1576 C C . GLU B 1 30 ? -9.492 -3.914 -18.516 1 97.81 30 GLU B C 1
ATOM 1578 O O . GLU B 1 30 ? -9.914 -4.344 -19.594 1 97.81 30 GLU B O 1
ATOM 1583 N N . LYS B 1 31 ? -8.391 -4.289 -18.047 1 97.25 31 LYS B N 1
ATOM 1584 C CA . LYS B 1 31 ? -7.484 -5.172 -18.766 1 97.25 31 LYS B CA 1
ATOM 1585 C C . LYS B 1 31 ? -7.82 -6.641 -18.516 1 97.25 31 LYS B C 1
ATOM 1587 O O . LYS B 1 31 ? -7.309 -7.527 -19.203 1 97.25 31 LYS B O 1
ATOM 1592 N N . ALA B 1 32 ? -8.672 -6.887 -17.578 1 96.88 32 ALA B N 1
ATOM 1593 C CA . ALA B 1 32 ? -9 -8.258 -17.188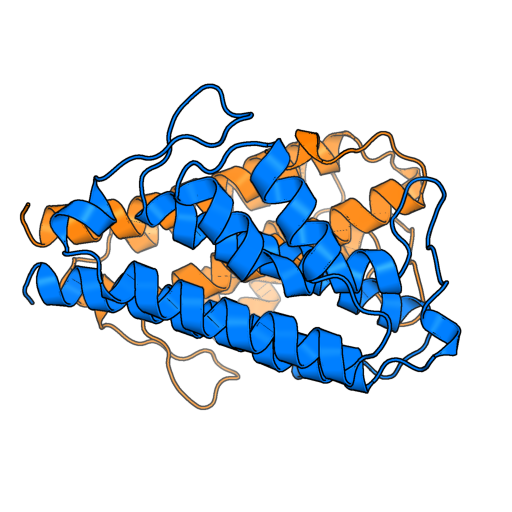 1 96.88 32 ALA B CA 1
ATOM 1594 C C . ALA B 1 32 ? -9.992 -8.883 -18.172 1 96.88 32 ALA B C 1
ATOM 1596 O O . ALA B 1 32 ? -11.055 -8.32 -18.438 1 96.88 32 ALA B O 1
ATOM 1597 N N . ASN B 1 33 ? -9.625 -10 -18.719 1 95.5 33 ASN B N 1
ATOM 1598 C CA . ASN B 1 33 ? -10.578 -10.797 -19.5 1 95.5 33 ASN B CA 1
ATOM 1599 C C . ASN B 1 33 ? -11.5 -11.594 -18.578 1 95.5 33 ASN B C 1
ATOM 1601 O O . ASN B 1 33 ? -11.086 -12.078 -17.531 1 95.5 33 ASN B O 1
ATOM 1605 N N . PRO B 1 34 ? -12.742 -11.773 -19 1 95.25 34 PRO B N 1
ATOM 1606 C CA . PRO B 1 34 ? -13.711 -12.461 -18.141 1 95.25 34 PRO B CA 1
ATOM 1607 C C . PRO B 1 34 ? -13.234 -13.852 -17.719 1 95.25 34 PRO B C 1
ATOM 1609 O O . PRO B 1 34 ? -13.695 -14.383 -16.703 1 95.25 34 PRO B O 1
ATOM 1612 N N . GLU B 1 35 ? -12.352 -14.406 -18.391 1 95.38 35 GLU B N 1
ATOM 1613 C CA . GLU B 1 35 ? -11.852 -15.734 -18.078 1 95.38 35 GLU B CA 1
ATOM 1614 C C . GLU B 1 35 ? -11.102 -15.734 -16.734 1 95.38 35 GLU B C 1
ATOM 1616 O O . GLU B 1 35 ? -11.031 -16.766 -16.062 1 95.38 35 GLU B O 1
ATOM 1621 N N . VAL B 1 36 ? -10.641 -14.594 -16.344 1 96.94 36 VAL B N 1
ATOM 1622 C CA . VAL B 1 36 ? -9.82 -14.539 -15.141 1 96.94 36 VAL B CA 1
ATOM 1623 C C . VAL B 1 36 ? -10.711 -14.367 -13.922 1 96.94 36 VAL B C 1
ATOM 1625 O O . VAL B 1 36 ? -10.266 -14.562 -12.781 1 96.94 36 VAL B O 1
ATOM 1628 N N . TYR B 1 37 ? -11.945 -14.148 -14.062 1 97.56 37 TYR B N 1
ATOM 1629 C CA . TYR B 1 37 ? -12.828 -13.766 -12.961 1 97.56 37 TYR B CA 1
ATOM 1630 C C . TYR B 1 37 ? -12.898 -14.867 -11.914 1 97.56 37 TYR B C 1
ATOM 1632 O O . TYR B 1 37 ? -13.047 -14.586 -10.719 1 97.56 37 TYR B O 1
ATOM 1640 N N . SER B 1 38 ? -12.797 -16.109 -12.359 1 97.38 38 SER B N 1
ATOM 1641 C CA . SER B 1 38 ? -12.891 -17.234 -11.438 1 97.38 38 SER B CA 1
ATOM 1642 C C . SER B 1 38 ? -11.508 -17.734 -11.031 1 97.38 38 SER B C 1
ATOM 1644 O O . SER B 1 38 ? -11.391 -18.703 -10.273 1 97.38 38 SER B O 1
ATOM 1646 N N . TYR B 1 39 ? -10.461 -17.094 -11.578 1 97.69 39 TYR B N 1
ATOM 1647 C CA . TYR B 1 39 ? -9.094 -17.5 -11.266 1 97.69 39 TYR B CA 1
ATOM 1648 C C . TYR B 1 39 ? -8.812 -17.375 -9.773 1 97.69 39 TYR B C 1
ATOM 1650 O O . TYR B 1 39 ? -9.078 -16.344 -9.164 1 97.69 39 TYR B O 1
ATOM 1658 N N . GLN B 1 40 ? -8.359 -18.438 -9.156 1 97.88 40 GLN B N 1
ATOM 1659 C CA . GLN B 1 40 ? -7.934 -18.547 -7.766 1 97.88 40 GLN B CA 1
ATOM 1660 C C . GLN B 1 40 ? -6.531 -19.141 -7.664 1 97.88 40 GLN B C 1
ATOM 1662 O O . GLN B 1 40 ? -6.328 -20.328 -7.938 1 97.88 40 GLN B O 1
ATOM 1667 N N . PRO B 1 41 ? -5.516 -18.359 -7.234 1 95.94 41 PRO B N 1
ATOM 1668 C CA . PRO B 1 41 ? -4.125 -18.812 -7.316 1 95.94 41 PRO B CA 1
ATOM 1669 C C . PRO B 1 41 ? -3.85 -20.062 -6.48 1 95.94 41 PRO B C 1
ATOM 1671 O O . PRO B 1 41 ? -3.047 -20.906 -6.879 1 95.94 41 PRO B O 1
ATOM 1674 N N . ALA B 1 42 ? -4.445 -20.109 -5.281 1 95.06 42 ALA B N 1
ATOM 1675 C CA . ALA B 1 42 ? -4.293 -21.266 -4.395 1 95.06 42 ALA B CA 1
ATOM 1676 C C . ALA B 1 42 ? -5.508 -21.422 -3.482 1 95.06 42 ALA B C 1
ATOM 1678 O O . ALA B 1 42 ? -6.309 -20.484 -3.344 1 95.06 42 ALA B O 1
ATOM 1679 N N . GLU B 1 43 ? -5.633 -22.594 -2.914 1 93.62 43 GLU B N 1
ATOM 1680 C CA . GLU B 1 43 ? -6.719 -22.859 -1.971 1 93.62 43 GLU B CA 1
ATOM 1681 C C . GLU B 1 43 ? -6.691 -21.844 -0.821 1 93.62 43 GLU B C 1
ATOM 1683 O O . GLU B 1 43 ? -5.625 -21.531 -0.288 1 93.62 43 GLU B O 1
ATOM 1688 N N . GLY B 1 44 ? -7.883 -21.344 -0.465 1 92.94 44 GLY B N 1
ATOM 1689 C CA . GLY B 1 44 ? -7.984 -20.422 0.643 1 92.94 44 GLY B CA 1
ATOM 1690 C C . GLY B 1 44 ? -7.809 -18.969 0.221 1 92.94 44 GLY B C 1
ATOM 1691 O O . GLY B 1 44 ? -8.023 -18.047 1.02 1 92.94 44 GLY B O 1
ATOM 1692 N N . MET B 1 45 ? -7.391 -18.75 -0.993 1 96.5 45 MET B N 1
ATOM 1693 C CA . MET B 1 45 ? -7.254 -17.391 -1.504 1 96.5 45 MET B CA 1
ATOM 1694 C C . MET B 1 45 ? -8.531 -16.953 -2.217 1 96.5 45 MET B C 1
ATOM 1696 O O . MET B 1 45 ? -9.297 -17.781 -2.699 1 96.5 45 MET B O 1
ATOM 1700 N N . ARG B 1 46 ? -8.742 -15.664 -2.248 1 97.75 46 ARG B N 1
ATOM 1701 C CA . ARG B 1 46 ? -9.859 -15.102 -3.002 1 97.75 46 ARG B CA 1
ATOM 1702 C C . ARG B 1 46 ? -9.688 -15.336 -4.5 1 97.75 46 ARG B C 1
ATOM 1704 O O . ARG B 1 46 ? -8.562 -15.32 -5.008 1 97.75 46 ARG B O 1
ATOM 1711 N N . THR B 1 47 ? -10.859 -15.516 -5.145 1 98.38 47 THR B N 1
ATOM 1712 C CA . THR B 1 47 ? -10.828 -15.43 -6.602 1 98.38 47 THR B CA 1
ATOM 1713 C C . THR B 1 47 ? -10.547 -14 -7.051 1 98.38 47 THR B C 1
ATOM 1715 O O . THR B 1 47 ? -10.609 -13.07 -6.25 1 98.38 47 THR B O 1
ATOM 1718 N N . PHE B 1 48 ? -10.25 -13.867 -8.328 1 98.62 48 PHE B N 1
ATOM 1719 C CA . PHE B 1 48 ? -10.047 -12.539 -8.883 1 98.62 48 PHE B CA 1
ATOM 1720 C C . PHE B 1 48 ? -11.242 -11.641 -8.594 1 98.62 48 PHE B C 1
ATOM 1722 O O . PHE B 1 48 ? -11.078 -10.516 -8.117 1 98.62 48 PHE B O 1
ATOM 1729 N N . MET B 1 49 ? -12.453 -12.141 -8.867 1 98.69 49 MET B N 1
ATOM 1730 C CA . MET B 1 49 ? -13.656 -11.32 -8.711 1 98.69 49 MET B CA 1
ATOM 1731 C C . MET B 1 49 ? -13.922 -11.016 -7.242 1 98.69 49 MET B C 1
ATOM 1733 O O . MET B 1 49 ? -14.328 -9.898 -6.902 1 98.69 49 MET B O 1
ATOM 1737 N N . GLU B 1 50 ? -13.695 -11.969 -6.355 1 98.62 50 GLU B N 1
ATOM 1738 C CA . GLU B 1 50 ? -13.828 -11.719 -4.922 1 98.62 50 GLU B CA 1
ATOM 1739 C C . GLU B 1 50 ? -12.844 -10.641 -4.461 1 98.62 50 GLU B C 1
ATOM 1741 O O . GLU B 1 50 ? -13.211 -9.758 -3.678 1 98.62 50 GLU B O 1
ATOM 1746 N N . LEU B 1 51 ? -11.633 -10.75 -4.957 1 98.81 51 LEU B N 1
ATOM 1747 C CA . LEU B 1 51 ? -10.594 -9.781 -4.609 1 98.81 51 LEU B CA 1
ATOM 1748 C C . LEU B 1 51 ? -10.938 -8.398 -5.156 1 98.81 51 LEU B C 1
ATOM 1750 O O . LEU B 1 51 ? -10.758 -7.395 -4.465 1 98.81 51 LEU B O 1
ATOM 1754 N N . ALA B 1 52 ? -11.391 -8.367 -6.363 1 98.88 52 ALA B N 1
ATOM 1755 C CA . ALA B 1 52 ? -11.805 -7.109 -6.973 1 98.88 52 ALA B CA 1
ATOM 1756 C C . ALA B 1 52 ? -12.898 -6.43 -6.152 1 98.88 52 ALA B C 1
ATOM 1758 O O . ALA B 1 52 ? -12.82 -5.23 -5.883 1 98.88 52 ALA B O 1
ATOM 1759 N N . ASN B 1 53 ? -13.891 -7.207 -5.77 1 98.94 53 ASN B N 1
ATOM 1760 C CA . ASN B 1 53 ? -14.953 -6.664 -4.934 1 98.94 53 ASN B CA 1
ATOM 1761 C C . ASN B 1 53 ? -14.406 -6.129 -3.611 1 98.94 53 ASN B C 1
ATOM 1763 O O . ASN B 1 53 ? -14.75 -5.02 -3.197 1 98.94 53 ASN B O 1
ATOM 1767 N N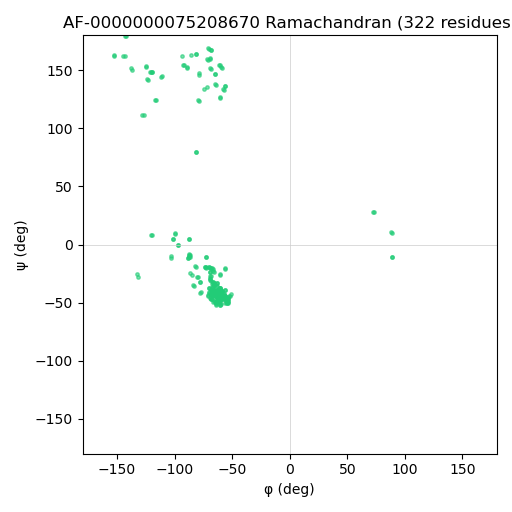 . HIS B 1 54 ? -13.57 -6.895 -2.953 1 98.88 54 HIS B N 1
ATOM 1768 C CA . HIS B 1 54 ? -12.984 -6.457 -1.689 1 98.88 54 HIS B CA 1
ATOM 1769 C C . HIS B 1 54 ? -12.234 -5.141 -1.854 1 98.88 54 HIS B C 1
ATOM 1771 O O . HIS B 1 54 ? -12.414 -4.215 -1.058 1 98.88 54 HIS B O 1
ATOM 1777 N N . LEU B 1 55 ? -11.445 -5.062 -2.896 1 98.94 55 LEU B N 1
ATOM 1778 C CA . LEU B 1 55 ? -10.609 -3.896 -3.166 1 98.94 55 LEU B CA 1
ATOM 1779 C C . LEU B 1 55 ? -11.469 -2.662 -3.428 1 98.94 55 LEU B C 1
ATOM 1781 O O . LEU B 1 55 ? -11.281 -1.623 -2.791 1 98.94 55 LEU B O 1
ATOM 1785 N N . VAL B 1 56 ? -12.445 -2.746 -4.297 1 98.94 56 VAL B N 1
ATOM 1786 C CA . VAL B 1 56 ? -13.18 -1.57 -4.746 1 98.94 56 VAL B CA 1
ATOM 1787 C C . VAL B 1 56 ? -14.109 -1.087 -3.637 1 98.94 56 VAL B C 1
ATOM 1789 O O . VAL B 1 56 ? -14.539 0.07 -3.637 1 98.94 56 VAL B O 1
ATOM 1792 N N . GLN B 1 57 ? -14.406 -1.942 -2.688 1 98.94 57 GLN B N 1
ATOM 1793 C CA . GLN B 1 57 ? -15.328 -1.6 -1.612 1 98.94 57 GLN B CA 1
ATOM 1794 C C . GLN B 1 57 ? -14.602 -0.924 -0.455 1 98.94 57 GLN B C 1
ATOM 1796 O O . GLN B 1 57 ? -15.234 -0.342 0.43 1 98.94 57 GLN B O 1
ATOM 1801 N N . ILE B 1 58 ? -13.281 -0.896 -0.442 1 98.88 58 ILE B N 1
ATOM 1802 C CA . ILE B 1 58 ? -12.469 -0.444 0.679 1 98.88 58 ILE B CA 1
ATOM 1803 C C . ILE B 1 58 ? -12.898 0.96 1.097 1 98.88 58 ILE B C 1
ATOM 1805 O O . ILE B 1 58 ? -13.188 1.204 2.271 1 98.88 58 ILE B O 1
ATOM 1809 N N . PRO B 1 59 ? -13.008 1.926 0.172 1 98.88 59 PRO B N 1
ATOM 1810 C CA . PRO B 1 59 ? -13.297 3.281 0.646 1 98.88 59 PRO B CA 1
ATOM 1811 C C . PRO B 1 59 ? -14.641 3.387 1.361 1 98.88 59 PRO B C 1
ATOM 1813 O O . PRO B 1 59 ? -14.734 4.027 2.41 1 98.88 59 PRO B O 1
ATOM 1816 N N . GLN B 1 60 ? -15.68 2.732 0.9 1 98.88 60 GLN B N 1
ATOM 1817 C CA . GLN B 1 60 ? -16.984 2.834 1.537 1 98.88 60 GLN B CA 1
ATOM 1818 C C . GLN B 1 60 ? -17.047 1.989 2.807 1 98.88 60 GLN B C 1
ATOM 1820 O O . GLN B 1 60 ? -17.609 2.418 3.816 1 98.88 60 GLN B O 1
ATOM 1825 N N . ILE B 1 61 ? -16.5 0.805 2.795 1 98.94 61 ILE B N 1
ATOM 1826 C CA . ILE B 1 61 ? -16.562 -0.11 3.93 1 98.94 61 ILE B CA 1
ATOM 1827 C C . ILE B 1 61 ? -15.727 0.438 5.082 1 98.94 61 ILE B C 1
ATOM 1829 O O . ILE B 1 61 ? -16.188 0.479 6.227 1 98.94 61 ILE B O 1
ATOM 1833 N N . ASP B 1 62 ? -14.492 0.889 4.809 1 98.88 62 ASP B N 1
ATOM 1834 C CA . ASP B 1 62 ? -13.648 1.434 5.863 1 98.88 62 ASP B CA 1
ATOM 1835 C C . ASP B 1 62 ? -14.219 2.74 6.41 1 98.88 62 ASP B C 1
ATOM 1837 O O . ASP B 1 62 ? -14.062 3.047 7.594 1 98.88 62 ASP B O 1
ATOM 1841 N N . LEU B 1 63 ? -14.859 3.523 5.508 1 98.88 63 LEU B N 1
ATOM 1842 C CA . LEU B 1 63 ? -15.555 4.715 5.984 1 98.88 63 LEU B CA 1
ATOM 1843 C C . LEU B 1 63 ? -16.656 4.344 6.973 1 98.88 63 LEU B C 1
ATOM 1845 O O . LEU B 1 63 ? -16.781 4.965 8.031 1 98.88 63 LEU B O 1
ATOM 1849 N N . ALA B 1 64 ? -17.484 3.322 6.66 1 98.88 64 ALA B N 1
ATOM 1850 C CA . ALA B 1 64 ? -18.516 2.857 7.578 1 98.88 64 ALA B CA 1
ATOM 1851 C C . ALA B 1 64 ? -17.922 2.395 8.898 1 98.88 64 ALA B C 1
ATOM 1853 O O . ALA B 1 64 ? -18.453 2.695 9.969 1 98.88 64 ALA B O 1
ATOM 1854 N N . ILE B 1 65 ? -16.812 1.716 8.828 1 98.75 65 ILE B N 1
ATOM 1855 C CA . ILE B 1 65 ? -16.156 1.178 10.023 1 98.75 65 ILE B CA 1
ATOM 1856 C C . ILE B 1 65 ? -15.617 2.322 10.883 1 98.75 65 ILE B C 1
ATOM 1858 O O . ILE B 1 65 ? -15.82 2.342 12.094 1 98.75 65 ILE B O 1
ATOM 1862 N N . LEU B 1 66 ? -14.93 3.293 10.242 1 98.38 66 LEU B N 1
ATOM 1863 C CA . LEU B 1 66 ? -14.367 4.391 11.023 1 98.38 66 LEU B CA 1
ATOM 1864 C C . LEU B 1 66 ? -15.469 5.281 11.578 1 98.38 66 LEU B C 1
ATOM 1866 O O . LEU B 1 66 ? -15.25 6.008 12.555 1 98.38 66 LEU B O 1
ATOM 1870 N N . GLN B 1 67 ? -16.656 5.227 11 1 98.38 67 GLN B N 1
ATOM 1871 C CA . GLN B 1 67 ? -17.812 5.945 11.547 1 98.38 67 GLN B CA 1
ATOM 1872 C C . GLN B 1 67 ? -18.547 5.102 12.578 1 98.38 67 GLN B C 1
ATOM 1874 O O . GLN B 1 67 ? -19.672 5.418 12.953 1 98.38 67 GLN B O 1
ATOM 1879 N N . GLU B 1 68 ? -18 3.92 12.898 1 98.38 68 GLU B N 1
ATOM 1880 C CA . GLU B 1 68 ? -18.375 3.053 14.008 1 98.38 68 GLU B CA 1
ATOM 1881 C C . GLU B 1 68 ? -19.719 2.365 13.742 1 98.38 68 GLU B C 1
ATOM 1883 O O . GLU B 1 68 ? -20.484 2.131 14.664 1 98.38 68 GLU B O 1
ATOM 1888 N N . LYS B 1 69 ? -20 2.18 12.5 1 98.44 69 LYS B N 1
ATOM 1889 C CA . LYS B 1 69 ? -21.141 1.316 12.18 1 98.44 69 LYS B CA 1
ATOM 1890 C C . LYS B 1 69 ? -20.938 -0.091 12.734 1 98.44 69 LYS B C 1
ATOM 1892 O O . LYS B 1 69 ? -19.797 -0.541 12.891 1 98.44 69 LYS B O 1
ATOM 1897 N N . SER B 1 70 ? -22.047 -0.787 13.016 1 98.06 70 SER B N 1
ATOM 1898 C CA . SER B 1 70 ? -21.984 -2.135 13.57 1 98.06 70 SER B CA 1
ATOM 1899 C C . SER B 1 70 ? -21.516 -3.145 12.531 1 98.06 70 SER B C 1
ATOM 1901 O O . SER B 1 70 ? -21.547 -2.869 11.328 1 98.06 70 SER B O 1
ATOM 1903 N N . GLU B 1 71 ? -21.047 -4.262 13.039 1 98.12 71 GLU B N 1
ATOM 1904 C CA . GLU B 1 71 ? -20.656 -5.348 12.141 1 98.12 71 GLU B CA 1
ATOM 1905 C C . GLU B 1 71 ? -21.781 -5.699 11.172 1 98.12 71 GLU B C 1
ATOM 1907 O O . GLU B 1 71 ? -21.547 -5.926 9.992 1 98.12 71 GLU B O 1
ATOM 1912 N N . SER B 1 72 ? -23.047 -5.793 11.672 1 98.44 72 SER B N 1
ATOM 1913 C CA . SER B 1 72 ? -24.188 -6.121 10.836 1 98.44 72 SER B CA 1
ATOM 1914 C C . SER B 1 72 ? -24.391 -5.086 9.734 1 98.44 72 SER B C 1
ATOM 1916 O O . SER B 1 72 ? -24.672 -5.438 8.586 1 98.44 72 SER B O 1
ATOM 1918 N N . GLU B 1 73 ? -24.266 -3.801 10.031 1 98.62 73 GLU B N 1
ATOM 1919 C CA . GLU B 1 73 ? -24.391 -2.729 9.047 1 98.62 73 GLU B CA 1
ATOM 1920 C C . GLU B 1 73 ? -23.312 -2.818 7.98 1 98.62 73 GLU B C 1
ATOM 1922 O O . GLU B 1 73 ? -23.578 -2.602 6.797 1 98.62 73 GLU B O 1
ATOM 1927 N N . VAL B 1 74 ? -22.109 -3.141 8.398 1 98.56 74 VAL B N 1
ATOM 1928 C CA . VAL B 1 74 ? -20.969 -3.246 7.488 1 98.56 74 VAL B CA 1
ATOM 1929 C C . VAL B 1 74 ? -21.172 -4.434 6.547 1 98.56 74 VAL B C 1
ATOM 1931 O O . VAL B 1 74 ? -20.922 -4.328 5.344 1 98.56 74 VAL B O 1
ATOM 1934 N N . ARG B 1 75 ? -21.625 -5.57 7.078 1 98.31 75 ARG B N 1
ATOM 1935 C CA . ARG B 1 75 ? -21.875 -6.754 6.266 1 98.31 75 ARG B CA 1
ATOM 1936 C C . ARG B 1 75 ? -22.984 -6.492 5.25 1 98.31 75 ARG B C 1
ATOM 1938 O O . ARG B 1 75 ? -22.906 -6.949 4.105 1 98.31 75 ARG B O 1
ATOM 1945 N N . GLU B 1 76 ? -24 -5.793 5.66 1 98.62 76 GLU B N 1
ATOM 1946 C CA . GLU B 1 76 ? -25.078 -5.434 4.75 1 98.62 76 GLU B CA 1
ATOM 1947 C C . GLU B 1 76 ? -24.578 -4.52 3.633 1 98.62 76 GLU B C 1
ATOM 1949 O O . GLU B 1 76 ? -24.984 -4.672 2.479 1 98.62 76 GLU B O 1
ATOM 1954 N N . LEU B 1 77 ? -23.766 -3.572 3.986 1 98.81 77 LEU B N 1
ATOM 1955 C CA . LEU B 1 77 ? -23.203 -2.66 2.998 1 98.81 77 LEU B CA 1
ATOM 1956 C C . LEU B 1 77 ? -22.344 -3.418 1.991 1 98.81 77 LEU B C 1
ATOM 1958 O O . LEU B 1 77 ? -22.406 -3.156 0.789 1 98.81 77 LEU B O 1
ATOM 1962 N N . GLU B 1 78 ? -21.484 -4.293 2.48 1 98.62 78 GLU B N 1
ATOM 1963 C CA . GLU B 1 78 ? -20.672 -5.125 1.606 1 98.62 78 GLU B CA 1
ATOM 1964 C C . GLU B 1 78 ? -21.531 -5.883 0.596 1 98.62 78 GLU B C 1
ATOM 1966 O O . GLU B 1 78 ? -21.203 -5.934 -0.591 1 98.62 78 GLU B O 1
ATOM 1971 N N . ALA B 1 79 ? -22.578 -6.477 1.098 1 98.56 79 ALA B N 1
ATOM 1972 C CA . ALA B 1 79 ? -23.484 -7.23 0.232 1 98.56 79 ALA B CA 1
ATOM 1973 C C . ALA B 1 79 ? -24.125 -6.324 -0.813 1 98.56 79 ALA B C 1
ATOM 1975 O O . ALA B 1 79 ? -24.25 -6.703 -1.98 1 98.56 79 ALA B O 1
ATOM 1976 N N . ARG B 1 80 ? -24.516 -5.188 -0.429 1 98.62 80 ARG B N 1
ATOM 1977 C CA . ARG B 1 80 ? -25.188 -4.242 -1.314 1 98.62 80 ARG B CA 1
ATOM 1978 C C . ARG B 1 80 ? -24.234 -3.74 -2.398 1 98.62 80 ARG B C 1
ATOM 1980 O O . ARG B 1 80 ? -24.656 -3.51 -3.537 1 98.62 80 ARG B O 1
ATOM 1987 N N . LEU B 1 81 ? -22.969 -3.623 -2.123 1 98.75 81 LEU B N 1
ATOM 1988 C CA . LEU B 1 81 ? -21.984 -3.037 -3.027 1 98.75 81 LEU B CA 1
ATOM 1989 C C . LEU B 1 81 ? -21.406 -4.094 -3.967 1 98.75 81 LEU B C 1
ATOM 1991 O O . LEU B 1 81 ? -20.688 -3.764 -4.906 1 98.75 81 LEU B O 1
ATOM 1995 N N . SER B 1 82 ? -21.672 -5.312 -3.682 1 98.56 82 SER B N 1
ATOM 1996 C CA . SER B 1 82 ? -21.094 -6.391 -4.477 1 98.56 82 SER B CA 1
ATOM 1997 C C . SER B 1 82 ? -21.594 -6.344 -5.918 1 98.56 82 SER B C 1
ATOM 1999 O O . SER B 1 82 ? -22.766 -6.059 -6.168 1 98.56 82 SER B O 1
ATOM 2001 N N . SER B 1 83 ? -20.656 -6.555 -6.848 1 97.31 83 SER B N 1
ATOM 2002 C CA . SER B 1 83 ? -21 -6.539 -8.266 1 97.31 83 SER B CA 1
ATOM 2003 C C . SER B 1 83 ? -20.203 -7.578 -9.039 1 97.31 83 SER B C 1
ATOM 2005 O O . SER B 1 83 ? -19.156 -8.039 -8.57 1 97.31 83 SER B O 1
ATOM 2007 N N . ASP B 1 84 ? -20.641 -7.945 -10.273 1 95.56 84 ASP B N 1
ATOM 2008 C CA . ASP B 1 84 ? -19.953 -8.938 -11.102 1 95.56 84 ASP B CA 1
ATOM 2009 C C . ASP B 1 84 ? -19.516 -8.344 -12.43 1 95.56 84 ASP B C 1
ATOM 2011 O O . ASP B 1 84 ? -19.078 -9.062 -13.328 1 95.56 84 ASP B O 1
ATOM 2015 N N . THR B 1 85 ? -19.672 -7.059 -12.539 1 96.81 85 THR B N 1
ATOM 2016 C CA . THR B 1 85 ? -19.219 -6.426 -13.773 1 96.81 85 THR B CA 1
ATOM 2017 C C . THR B 1 85 ? -18.141 -5.387 -13.5 1 96.81 85 THR B C 1
ATOM 2019 O O . THR B 1 85 ? -18.188 -4.691 -12.477 1 96.81 85 THR B O 1
ATOM 2022 N N . VAL B 1 86 ? -17.297 -5.262 -14.445 1 97.69 86 VAL B N 1
ATOM 2023 C CA . VAL B 1 86 ? -16.203 -4.305 -14.328 1 97.69 86 VAL B CA 1
ATOM 2024 C C . VAL B 1 86 ? -16.766 -2.889 -14.227 1 97.69 86 VAL B C 1
ATOM 2026 O O . VAL B 1 86 ? -16.281 -2.08 -13.43 1 97.69 86 VAL B O 1
ATOM 2029 N N . ARG B 1 87 ? -17.766 -2.604 -15.047 1 97.75 87 ARG B N 1
ATOM 2030 C CA . ARG B 1 87 ? -18.391 -1.285 -15.023 1 97.75 87 ARG B CA 1
ATOM 2031 C C . ARG B 1 87 ? -18.875 -0.934 -13.617 1 97.75 87 ARG B C 1
ATOM 2033 O O . ARG B 1 87 ? -18.562 0.138 -13.094 1 97.75 87 ARG B O 1
ATOM 2040 N N . ASP B 1 88 ? -19.578 -1.786 -12.992 1 98.5 88 ASP B N 1
ATOM 2041 C CA . ASP B 1 88 ? -20.156 -1.525 -11.672 1 98.5 88 ASP B CA 1
ATOM 2042 C C . ASP B 1 88 ? -19.062 -1.483 -10.609 1 98.5 88 ASP B C 1
ATOM 2044 O O . ASP B 1 88 ? -19.125 -0.68 -9.672 1 98.5 88 ASP B O 1
ATOM 2048 N N . LEU B 1 89 ? -18.125 -2.381 -10.695 1 98.88 89 LEU B N 1
ATOM 2049 C CA . LEU B 1 89 ? -17 -2.375 -9.758 1 98.88 89 LEU B CA 1
ATOM 2050 C C . LEU B 1 89 ? -16.297 -1.021 -9.75 1 98.88 89 LEU B C 1
ATOM 2052 O O . LEU B 1 89 ? -16.016 -0.471 -8.688 1 98.88 89 LEU B O 1
ATOM 2056 N N . LYS B 1 90 ? -16.062 -0.512 -10.945 1 98.81 90 LYS B N 1
ATOM 2057 C CA . LYS B 1 90 ? -15.391 0.783 -11.062 1 98.81 90 LYS B CA 1
ATOM 2058 C C . LYS B 1 90 ? -16.234 1.894 -10.445 1 98.81 90 LYS B C 1
ATOM 2060 O O . LYS B 1 90 ? -15.711 2.775 -9.766 1 98.81 90 LYS B O 1
ATOM 2065 N N . LEU B 1 91 ? -17.516 1.861 -10.617 1 98.81 91 LEU B N 1
ATOM 2066 C CA . LEU B 1 91 ? -18.422 2.859 -10.062 1 98.81 91 LEU B CA 1
ATOM 2067 C C . LEU B 1 91 ? -18.422 2.801 -8.539 1 98.81 91 LEU B C 1
ATOM 2069 O O . LEU B 1 91 ? -18.453 3.84 -7.875 1 98.81 91 LEU B O 1
ATOM 2073 N N . VAL B 1 92 ? -18.438 1.575 -7.988 1 98.88 92 VAL B N 1
ATOM 2074 C CA . VAL B 1 92 ? -18.406 1.386 -6.543 1 98.88 92 VAL B CA 1
ATOM 2075 C C . VAL B 1 92 ? -17.188 2.07 -5.949 1 98.88 92 VAL B C 1
ATOM 2077 O O . VAL B 1 92 ? -17.281 2.793 -4.957 1 98.88 92 VAL B O 1
ATOM 2080 N N . MET B 1 93 ? -16.062 1.915 -6.539 1 98.88 93 MET B N 1
ATOM 2081 C CA . MET B 1 93 ? -14.82 2.467 -5.992 1 98.88 93 MET B CA 1
ATOM 2082 C C . MET B 1 93 ? -14.805 3.986 -6.121 1 98.88 93 MET B C 1
ATOM 2084 O O . MET B 1 93 ? -14.406 4.688 -5.184 1 98.88 93 MET B O 1
ATOM 2088 N N . GLU B 1 94 ? -15.219 4.434 -7.297 1 98.81 94 GLU B N 1
ATOM 2089 C CA . GLU B 1 94 ? -15.242 5.871 -7.539 1 98.81 94 GLU B CA 1
ATOM 2090 C C . GLU B 1 94 ? -16.172 6.586 -6.562 1 98.81 94 GLU B C 1
ATOM 2092 O O . GLU B 1 94 ? -15.797 7.598 -5.969 1 98.81 94 GLU B O 1
ATOM 2097 N N . GLU B 1 95 ? -17.344 6.051 -6.453 1 98.81 95 GLU B N 1
ATOM 2098 C CA . GLU B 1 95 ? -18.297 6.629 -5.512 1 98.81 95 GLU B CA 1
ATOM 2099 C C . GLU B 1 95 ? -17.766 6.574 -4.082 1 98.81 95 GLU B C 1
ATOM 2101 O O . GLU B 1 95 ? -17.922 7.535 -3.324 1 98.81 95 GLU B O 1
ATOM 2106 N N . GLY B 1 96 ? -17.219 5.434 -3.709 1 98.88 96 GLY B N 1
ATOM 2107 C CA . GLY B 1 96 ? -16.625 5.293 -2.385 1 98.88 96 GLY B CA 1
ATOM 2108 C C . GLY B 1 96 ? -15.531 6.305 -2.107 1 98.88 96 GLY B C 1
ATOM 2109 O O . GLY B 1 96 ? -15.469 6.871 -1.016 1 98.88 96 GLY B O 1
ATOM 2110 N N . TYR B 1 97 ? -14.68 6.504 -3.131 1 98.94 97 TYR B N 1
ATOM 2111 C CA . TYR B 1 97 ? -13.609 7.488 -2.986 1 98.94 97 TYR B CA 1
ATOM 2112 C C . TYR B 1 97 ? -14.18 8.867 -2.693 1 98.94 97 TYR B C 1
ATOM 2114 O O . TYR B 1 97 ? -13.68 9.578 -1.819 1 98.94 97 TYR B O 1
ATOM 2122 N N . HIS B 1 98 ? -15.188 9.273 -3.42 1 98.88 98 HIS B N 1
ATOM 2123 C CA . HIS B 1 98 ? -15.75 10.609 -3.252 1 98.88 98 HIS B CA 1
ATOM 2124 C C . HIS B 1 98 ? -16.438 10.75 -1.897 1 98.88 98 HIS B C 1
ATOM 2126 O O . HIS B 1 98 ? -16.375 11.82 -1.283 1 98.88 98 HIS B O 1
ATOM 2132 N N . LEU B 1 99 ? -17.094 9.695 -1.416 1 98.88 99 LEU B N 1
ATOM 2133 C CA . LEU B 1 99 ? -17.672 9.711 -0.081 1 98.88 99 LEU B CA 1
ATOM 2134 C C . LEU B 1 99 ? -16.594 9.852 0.987 1 98.88 99 LEU B C 1
ATOM 2136 O O . LEU B 1 99 ? -16.75 10.633 1.93 1 98.88 99 LEU B O 1
ATOM 2140 N N . LEU B 1 100 ? -15.547 9.117 0.812 1 98.88 100 LEU B N 1
ATOM 2141 C CA . LEU B 1 100 ? -14.422 9.164 1.738 1 98.88 100 LEU B CA 1
ATOM 2142 C C . LEU B 1 100 ? -13.789 10.555 1.759 1 98.88 100 LEU B C 1
ATOM 2144 O O . LEU B 1 100 ? -13.539 11.109 2.83 1 98.88 100 LEU B O 1
ATOM 2148 N N . LYS B 1 101 ? -13.539 11.07 0.578 1 98.81 101 LYS B N 1
ATOM 2149 C CA . LYS B 1 101 ? -12.969 12.406 0.435 1 98.81 101 LYS B CA 1
ATOM 2150 C C . LYS B 1 101 ? -13.859 13.453 1.094 1 98.81 101 LYS B C 1
ATOM 2152 O O . LYS B 1 101 ? -13.375 14.328 1.812 1 98.81 101 LYS B O 1
ATOM 2157 N N . SER B 1 102 ? -15.133 13.352 0.832 1 98.81 102 SER B N 1
ATOM 2158 C CA . SER B 1 102 ? -16.078 14.297 1.42 1 98.81 102 SER B CA 1
ATOM 2159 C C . SER B 1 102 ? -16.047 14.234 2.943 1 98.81 102 SER B C 1
ATOM 2161 O O . SER B 1 102 ? -16.062 15.273 3.609 1 98.81 102 SER B O 1
ATOM 2163 N N . TYR B 1 103 ? -16.016 13.078 3.529 1 98.88 103 TYR B N 1
ATOM 2164 C CA . TYR B 1 103 ? -15.961 12.922 4.977 1 98.88 103 TYR B CA 1
ATOM 2165 C C . TYR B 1 103 ? -14.719 13.586 5.559 1 98.88 103 TYR B C 1
ATOM 2167 O O . TYR B 1 103 ? -14.812 14.406 6.473 1 98.88 103 TYR B O 1
ATOM 2175 N N . PHE B 1 104 ? -13.547 13.273 5.004 1 98.75 104 PHE B N 1
ATOM 2176 C CA . PHE B 1 104 ? -12.305 13.781 5.574 1 98.75 104 PHE B CA 1
ATOM 2177 C C . PHE B 1 104 ? -12.188 15.289 5.383 1 98.75 104 PHE B C 1
ATOM 2179 O O . PHE B 1 104 ? -11.633 15.984 6.23 1 98.75 104 PHE B O 1
ATOM 2186 N N . ASN B 1 105 ? -12.789 15.75 4.254 1 98.12 105 ASN B N 1
ATOM 2187 C CA . ASN B 1 105 ? -12.789 17.188 4.02 1 98.12 105 ASN B CA 1
ATOM 2188 C C . ASN B 1 105 ? -13.75 17.906 4.965 1 98.12 105 ASN B C 1
ATOM 2190 O O . ASN B 1 105 ? -13.664 19.125 5.137 1 98.12 105 ASN B O 1
ATOM 2194 N N . SER B 1 106 ? -14.68 17.219 5.516 1 98.31 106 SER B N 1
ATOM 2195 C CA . SER B 1 106 ? -15.656 17.828 6.41 1 98.31 106 SER B CA 1
ATOM 2196 C C . SER B 1 106 ? -15.094 17.984 7.816 1 98.31 106 SER B C 1
ATOM 2198 O O . SER B 1 106 ? -15.656 18.719 8.633 1 98.31 106 SER B O 1
ATOM 2200 N N . LEU B 1 107 ? -14.023 17.25 8.195 1 97.69 107 LEU B N 1
ATOM 2201 C CA . LEU B 1 107 ? -13.398 17.344 9.508 1 97.69 107 LEU B CA 1
ATOM 2202 C C . LEU B 1 107 ? -12.625 18.656 9.656 1 97.69 107 LEU B C 1
ATOM 2204 O O . LEU B 1 107 ? -11.945 19.094 8.719 1 97.69 107 LEU B O 1
ATOM 2208 N N . ASN B 1 108 ? -12.781 19.312 10.773 1 96.5 108 ASN B N 1
ATOM 2209 C CA . ASN B 1 108 ? -11.859 20.406 11.031 1 96.5 108 ASN B CA 1
ATOM 2210 C C . ASN B 1 108 ? -10.453 19.891 11.336 1 96.5 108 ASN B C 1
ATOM 2212 O O . ASN B 1 108 ? -10.258 18.688 11.547 1 96.5 108 ASN B O 1
ATOM 2216 N N . ASP B 1 109 ? -9.453 20.766 11.375 1 95.69 109 ASP B N 1
ATOM 2217 C CA . ASP B 1 109 ? -8.047 20.375 11.5 1 95.69 109 ASP B CA 1
ATOM 2218 C C . ASP B 1 109 ? -7.812 19.562 12.766 1 95.69 109 ASP B C 1
ATOM 2220 O O . ASP B 1 109 ? -7.125 18.531 12.727 1 95.69 109 ASP B O 1
ATOM 2224 N N . GLU B 1 110 ? -8.367 20.062 13.852 1 95.56 110 GLU B N 1
ATOM 2225 C CA . GLU B 1 110 ? -8.172 19.375 15.133 1 95.56 110 GLU B CA 1
ATOM 2226 C C . GLU B 1 110 ? -8.766 17.969 15.109 1 95.56 110 GLU B C 1
ATOM 2228 O O . GLU B 1 110 ? -8.117 17.016 15.547 1 95.56 110 GLU B O 1
ATOM 2233 N N . ASP B 1 111 ? -9.977 17.828 14.617 1 96.75 111 ASP B N 1
ATOM 2234 C CA . ASP B 1 111 ? -10.633 16.531 14.547 1 96.75 111 ASP B CA 1
ATOM 2235 C C . ASP B 1 111 ? -9.875 15.586 13.625 1 96.75 111 ASP B C 1
ATOM 2237 O O . ASP B 1 111 ? -9.734 14.398 13.922 1 96.75 111 ASP B O 1
ATOM 2241 N N . PHE B 1 112 ? -9.438 16.047 12.523 1 97.94 112 PHE B N 1
ATOM 2242 C CA . PHE B 1 112 ? -8.68 15.203 11.602 1 97.94 112 PHE B CA 1
ATOM 2243 C C . PHE B 1 112 ? -7.461 14.602 12.297 1 97.94 112 PHE B C 1
ATOM 2245 O O . PHE B 1 112 ? -7.145 13.43 12.102 1 97.94 112 PHE B O 1
ATOM 2252 N N . LEU B 1 113 ? -6.812 15.398 13.141 1 96.94 113 LEU B N 1
ATOM 2253 C CA . LEU B 1 113 ? -5.535 15 13.727 1 96.94 113 LEU B CA 1
ATOM 2254 C C . LEU B 1 113 ? -5.754 14.188 15 1 96.94 113 LEU B C 1
ATOM 2256 O O . LEU B 1 113 ? -4.941 13.32 15.336 1 96.94 113 LEU B O 1
ATOM 2260 N N . THR B 1 114 ? -6.969 14.391 15.68 1 96.31 114 THR B N 1
ATOM 2261 C CA . THR B 1 114 ? -6.957 13.898 17.047 1 96.31 114 THR B CA 1
ATOM 2262 C C . THR B 1 114 ? -8.203 13.07 17.344 1 96.31 114 THR B C 1
ATOM 2264 O O . THR B 1 114 ? -8.227 12.273 18.281 1 96.31 114 THR B O 1
ATOM 2267 N N . LYS B 1 115 ? -9.305 13.352 16.594 1 97.75 115 LYS B N 1
ATOM 2268 C CA . LYS B 1 115 ? -10.516 12.578 16.844 1 97.75 115 LYS B CA 1
ATOM 2269 C C . LYS B 1 115 ? -10.266 11.086 16.656 1 97.75 115 LYS B C 1
ATOM 2271 O O . LYS B 1 115 ? -9.609 10.672 15.703 1 97.75 115 LYS B O 1
ATOM 2276 N N . GLU B 1 116 ? -10.75 10.297 17.609 1 98.38 116 GLU B N 1
ATOM 2277 C CA . GLU B 1 116 ? -10.57 8.844 17.547 1 98.38 116 GLU B CA 1
ATOM 2278 C C . GLU B 1 116 ? -11.891 8.133 17.297 1 98.38 116 GLU B C 1
ATOM 2280 O O . GLU B 1 116 ? -12.945 8.594 17.75 1 98.38 116 GLU B O 1
ATOM 2285 N N . SER B 1 117 ? -11.891 7.109 16.594 1 98.38 117 SER B N 1
ATOM 2286 C CA . SER B 1 117 ? -13.008 6.18 16.453 1 98.38 117 SER B CA 1
ATOM 2287 C C . SER B 1 117 ? -12.523 4.73 16.484 1 98.38 117 SER B C 1
ATOM 2289 O O . SER B 1 117 ? -11.367 4.445 16.172 1 98.38 117 SER B O 1
ATOM 2291 N N . LYS B 1 118 ? -13.398 3.871 16.938 1 98.12 118 LYS B N 1
ATOM 2292 C CA . LYS B 1 118 ? -13.023 2.48 17.172 1 98.12 118 LYS B CA 1
ATOM 2293 C C . LYS B 1 118 ? -13.812 1.534 16.281 1 98.12 118 LYS B C 1
ATOM 2295 O O . LYS B 1 118 ? -15.047 1.569 16.266 1 98.12 118 LYS B O 1
ATOM 2300 N N . ALA B 1 119 ? -13.141 0.707 15.5 1 96.75 119 ALA B N 1
ATOM 2301 C CA . ALA B 1 119 ? -13.797 -0.344 14.727 1 96.75 119 ALA B CA 1
ATOM 2302 C C . ALA B 1 119 ? -14.508 -1.338 15.641 1 96.75 119 ALA B C 1
ATOM 2304 O O . ALA B 1 119 ? -14.047 -1.6 16.766 1 96.75 119 ALA B O 1
ATOM 2305 N N . PHE B 1 120 ? -15.516 -2.021 15.18 1 96.25 120 PHE B N 1
ATOM 2306 C CA . PHE B 1 120 ? -16.297 -2.955 15.977 1 96.25 120 PHE B CA 1
ATOM 2307 C C . PHE B 1 120 ? -15.461 -4.164 16.375 1 96.25 120 PHE B C 1
ATOM 2309 O O . PHE B 1 120 ? -15.773 -4.844 17.359 1 96.25 120 PHE B O 1
ATOM 2316 N N . TYR B 1 121 ? -14.43 -4.434 15.734 1 94.69 121 TYR B N 1
ATOM 2317 C CA . TYR B 1 121 ? -13.602 -5.602 16.016 1 94.69 121 TYR B CA 1
ATOM 2318 C C . TYR B 1 121 ? -12.344 -5.211 16.781 1 94.69 121 TYR B C 1
ATOM 2320 O O . TYR B 1 121 ? -11.539 -6.07 17.156 1 94.69 121 TYR B O 1
ATOM 2328 N N . ALA B 1 122 ? -12.039 -3.98 16.891 1 93.69 122 ALA B N 1
ATOM 2329 C CA . ALA B 1 122 ? -10.75 -3.529 17.422 1 93.69 122 ALA B CA 1
ATOM 2330 C C . ALA B 1 122 ? -10.805 -3.359 18.938 1 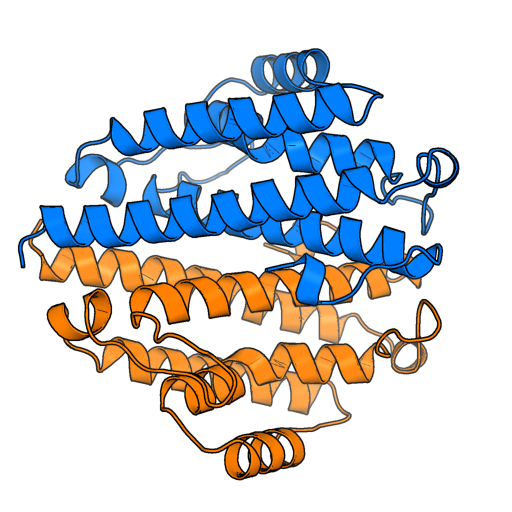93.69 122 ALA B C 1
ATOM 2332 O O . ALA B 1 122 ? -11.867 -3.094 19.5 1 93.69 122 ALA B O 1
ATOM 2333 N N . GLU B 1 123 ? -9.656 -3.51 19.547 1 93.81 123 GLU B N 1
ATOM 2334 C CA . GLU B 1 123 ? -9.555 -3.293 21 1 93.81 123 GLU B CA 1
ATOM 2335 C C . GLU B 1 123 ? -9.359 -1.813 21.312 1 93.81 123 GLU B C 1
ATOM 2337 O O . GLU B 1 123 ? -9.875 -1.32 22.312 1 93.81 123 GLU B O 1
ATOM 2342 N N . LYS B 1 124 ? -8.664 -1.13 20.5 1 96.62 124 LYS B N 1
ATOM 2343 C CA . LYS B 1 124 ? -8.328 0.275 20.719 1 96.62 124 LYS B CA 1
ATOM 2344 C C . LYS B 1 124 ? -8.766 1.136 19.547 1 96.62 124 LYS B C 1
ATOM 2346 O O . LYS B 1 124 ? -8.773 0.672 18.406 1 96.62 124 LYS B O 1
ATOM 2351 N N . PRO B 1 125 ? -9.039 2.402 19.781 1 98.12 125 PRO B N 1
ATOM 2352 C CA . PRO B 1 125 ? -9.43 3.324 18.719 1 98.12 125 PRO B CA 1
ATOM 2353 C C . PRO B 1 125 ? -8.227 3.865 17.938 1 98.12 125 PRO B C 1
ATOM 2355 O O . PRO B 1 125 ? -7.086 3.734 18.375 1 98.12 125 PRO B O 1
ATOM 2358 N N . HIS B 1 126 ? -8.477 4.434 16.766 1 98 126 HIS B N 1
ATOM 2359 C CA . HIS B 1 126 ? -7.492 5.125 15.945 1 98 126 HIS B CA 1
ATOM 2360 C C . HIS B 1 126 ? -7.902 6.57 15.688 1 98 126 HIS B C 1
ATOM 2362 O O . HIS B 1 126 ? -9.094 6.883 15.633 1 98 126 HIS B O 1
ATOM 2368 N N . THR B 1 127 ? -6.879 7.406 15.555 1 98.25 127 THR B N 1
ATOM 2369 C CA . THR B 1 127 ? -7.164 8.766 15.102 1 98.25 127 THR B CA 1
ATOM 2370 C C . THR B 1 127 ? -7.613 8.766 13.648 1 98.25 127 THR B C 1
ATOM 2372 O O . THR B 1 127 ? -7.379 7.797 12.922 1 98.25 127 THR B O 1
ATOM 2375 N N . GLN B 1 128 ? -8.289 9.828 13.188 1 98.56 128 GLN B N 1
ATOM 2376 C CA . GLN B 1 128 ? -8.766 9.906 11.812 1 98.56 128 GLN B CA 1
ATOM 2377 C C . GLN B 1 128 ? -7.609 9.93 10.828 1 98.56 128 GLN B C 1
ATOM 2379 O O . GLN B 1 128 ? -7.703 9.352 9.734 1 98.56 128 GLN B O 1
ATOM 2384 N N . ILE B 1 129 ? -6.512 10.555 11.18 1 98.38 129 ILE B N 1
ATOM 2385 C CA . ILE B 1 129 ? -5.344 10.57 10.305 1 98.38 129 ILE B CA 1
ATOM 2386 C C . ILE B 1 129 ? -4.77 9.164 10.18 1 98.38 129 ILE B C 1
ATOM 2388 O O . ILE B 1 129 ? -4.332 8.758 9.102 1 98.38 129 ILE B O 1
ATOM 2392 N N . LYS B 1 130 ? -4.727 8.422 11.219 1 98.5 130 LYS B N 1
ATOM 2393 C CA . LYS B 1 130 ? -4.289 7.027 11.148 1 98.5 130 LYS B CA 1
ATOM 2394 C C . LYS B 1 130 ? -5.23 6.199 10.281 1 98.5 130 LYS B C 1
ATOM 2396 O O . LYS B 1 130 ? -4.781 5.387 9.469 1 98.5 130 LYS B O 1
ATOM 2401 N N . TRP B 1 131 ? -6.551 6.391 10.445 1 98.75 131 TRP B N 1
ATOM 2402 C CA . TRP B 1 131 ? -7.539 5.699 9.625 1 98.75 131 TRP B CA 1
ATOM 2403 C C . TRP B 1 131 ? -7.289 5.949 8.141 1 98.75 131 TRP B C 1
ATOM 2405 O O . TRP B 1 131 ? -7.25 5.012 7.344 1 98.75 131 TRP B O 1
ATOM 2415 N N . LEU B 1 132 ? -7.125 7.219 7.781 1 98.88 132 LEU B N 1
ATOM 2416 C CA . LEU B 1 132 ? -6.914 7.539 6.375 1 98.88 132 LEU B CA 1
ATOM 2417 C C . LEU B 1 132 ? -5.652 6.867 5.848 1 98.88 132 LEU B C 1
ATOM 2419 O O . LEU B 1 132 ? -5.656 6.305 4.75 1 98.88 132 LEU B O 1
ATOM 2423 N N . THR B 1 133 ? -4.586 6.898 6.629 1 98.88 133 THR B N 1
ATOM 2424 C CA . THR B 1 133 ? -3.326 6.258 6.258 1 98.88 133 THR B CA 1
ATOM 2425 C C . THR B 1 133 ? -3.523 4.762 6.043 1 98.88 133 THR B C 1
ATOM 2427 O O . THR B 1 133 ? -3.068 4.207 5.039 1 98.88 133 THR B O 1
ATOM 2430 N N . GLU B 1 134 ? -4.262 4.133 6.91 1 98.62 134 GLU B N 1
ATOM 2431 C CA . GLU B 1 134 ? -4.492 2.693 6.836 1 98.62 134 GLU B CA 1
ATOM 2432 C C . GLU B 1 134 ? -5.375 2.338 5.645 1 98.62 134 GLU B C 1
ATOM 2434 O O . GLU B 1 134 ? -5.203 1.284 5.027 1 98.62 134 GLU B O 1
ATOM 2439 N N . ILE B 1 135 ? -6.352 3.17 5.355 1 98.88 135 ILE B N 1
ATOM 2440 C CA . ILE B 1 135 ? -7.227 2.938 4.215 1 98.88 135 ILE B CA 1
ATOM 2441 C C . ILE B 1 135 ? -6.414 2.982 2.922 1 98.88 135 ILE B C 1
ATOM 2443 O O . ILE B 1 135 ? -6.59 2.137 2.041 1 98.88 135 ILE B O 1
ATOM 2447 N N . VAL B 1 136 ? -5.48 3.945 2.824 1 98.94 136 VAL B N 1
ATOM 2448 C CA . VAL B 1 136 ? -4.629 4.078 1.646 1 98.94 136 VAL B CA 1
ATOM 2449 C C . VAL B 1 136 ? -3.75 2.838 1.502 1 98.94 136 VAL B C 1
ATOM 2451 O O . VAL B 1 136 ? -3.715 2.215 0.438 1 98.94 136 VAL B O 1
ATOM 2454 N N . THR B 1 137 ? -3.074 2.414 2.572 1 98.81 137 THR B N 1
ATOM 2455 C CA . THR B 1 137 ? -2.16 1.281 2.484 1 98.81 137 THR B CA 1
ATOM 2456 C C . THR B 1 137 ? -2.928 -0.019 2.27 1 98.81 137 THR B C 1
ATOM 2458 O O . THR B 1 137 ? -2.438 -0.934 1.604 1 98.81 137 THR B O 1
ATOM 2461 N N . HIS B 1 138 ? -4.195 -0.116 2.766 1 98.81 138 HIS B N 1
ATOM 2462 C CA . HIS B 1 138 ? -5.094 -1.241 2.535 1 98.81 138 HIS B CA 1
ATOM 2463 C C . HIS B 1 138 ? -5.383 -1.419 1.049 1 98.81 138 HIS B C 1
ATOM 2465 O O . HIS B 1 138 ? -5.293 -2.529 0.523 1 98.81 138 HIS B O 1
ATOM 2471 N N . ALA B 1 139 ? -5.691 -0.311 0.423 1 98.88 139 ALA B N 1
ATOM 2472 C CA . ALA B 1 139 ? -5.973 -0.353 -1.01 1 98.88 139 ALA B CA 1
ATOM 2473 C C . ALA B 1 139 ? -4.738 -0.786 -1.797 1 98.88 139 ALA B C 1
ATOM 2475 O O . ALA B 1 139 ? -4.84 -1.581 -2.734 1 98.88 139 ALA B O 1
ATOM 2476 N N . TYR B 1 140 ? -3.582 -0.269 -1.438 1 98.81 140 TYR B N 1
ATOM 2477 C CA . TYR B 1 140 ? -2.355 -0.605 -2.15 1 98.81 140 TYR B CA 1
ATOM 2478 C C . TYR B 1 140 ? -2.006 -2.078 -1.969 1 98.81 140 TYR B C 1
ATOM 2480 O O . TYR B 1 140 ? -1.469 -2.711 -2.879 1 98.81 140 TYR B O 1
ATOM 2488 N N . HIS B 1 141 ? -2.293 -2.646 -0.802 1 98.81 141 HIS B N 1
ATOM 2489 C CA . HIS B 1 141 ? -2.096 -4.074 -0.571 1 98.81 141 HIS B CA 1
ATOM 2490 C C . HIS B 1 141 ? -2.934 -4.906 -1.532 1 98.81 141 HIS B C 1
ATOM 2492 O O . HIS B 1 141 ? -2.4 -5.754 -2.252 1 98.81 141 HIS B O 1
ATOM 2498 N N . HIS B 1 142 ? -4.172 -4.645 -1.596 1 98.88 142 HIS B N 1
ATOM 2499 C CA . HIS B 1 142 ? -5.059 -5.508 -2.367 1 98.88 142 HIS B CA 1
ATOM 2500 C C . HIS B 1 142 ? -4.973 -5.191 -3.857 1 98.88 142 HIS B C 1
ATOM 2502 O O . HIS B 1 142 ? -5.141 -6.082 -4.695 1 98.88 142 HIS B O 1
ATOM 2508 N N . ARG B 1 143 ? -4.637 -3.92 -4.207 1 98.88 143 ARG B N 1
ATOM 2509 C CA . ARG B 1 143 ? -4.355 -3.627 -5.605 1 98.88 143 ARG B CA 1
ATOM 2510 C C . ARG B 1 143 ? -3.131 -4.398 -6.09 1 98.88 143 ARG B C 1
ATOM 2512 O O . ARG B 1 143 ? -3.09 -4.852 -7.238 1 98.88 143 ARG B O 1
ATOM 2519 N N . ALA B 1 144 ? -2.123 -4.5 -5.246 1 98.62 144 ALA B N 1
ATOM 2520 C CA . ALA B 1 144 ? -0.942 -5.289 -5.586 1 98.62 144 ALA B CA 1
ATOM 2521 C C . ALA B 1 144 ? -1.312 -6.742 -5.855 1 98.62 144 ALA B C 1
ATOM 2523 O O . ALA B 1 144 ? -0.757 -7.375 -6.758 1 98.62 144 ALA B O 1
ATOM 2524 N N . GLN B 1 145 ? -2.213 -7.281 -5.059 1 98.44 145 GLN B N 1
ATOM 2525 C CA . GLN B 1 145 ? -2.67 -8.648 -5.27 1 98.44 145 GLN B CA 1
ATOM 2526 C C . GLN B 1 145 ? -3.363 -8.797 -6.621 1 98.44 145 GLN B C 1
ATOM 2528 O O . GLN B 1 145 ? -3.117 -9.758 -7.348 1 98.44 145 GLN B O 1
ATOM 2533 N N . LEU B 1 146 ? -4.219 -7.828 -6.883 1 98.69 146 LEU B N 1
ATOM 2534 C CA . LEU B 1 146 ? -4.938 -7.859 -8.148 1 98.69 146 LEU B CA 1
ATOM 2535 C C . LEU B 1 146 ? -3.965 -7.82 -9.328 1 98.69 146 LEU B C 1
ATOM 2537 O O . LEU B 1 146 ? -4.125 -8.57 -10.297 1 98.69 146 LEU B O 1
ATOM 2541 N N . PHE B 1 147 ? -2.996 -6.961 -9.273 1 98.5 147 PHE B N 1
ATOM 2542 C CA . PHE B 1 147 ? -1.941 -6.855 -10.273 1 98.5 147 PHE B CA 1
ATOM 2543 C C . PHE B 1 147 ? -1.213 -8.188 -10.438 1 98.5 147 PHE B C 1
ATOM 2545 O O . PHE B 1 147 ? -0.971 -8.633 -11.555 1 98.5 147 PHE B O 1
ATOM 2552 N N . THR B 1 148 ? -0.9 -8.812 -9.367 1 98.06 148 THR B N 1
ATOM 2553 C CA . THR B 1 148 ? -0.199 -10.094 -9.367 1 98.06 148 THR B CA 1
ATOM 2554 C C . THR B 1 148 ? -1.03 -11.164 -10.07 1 98.06 148 THR B C 1
ATOM 2556 O O . THR B 1 148 ? -0.502 -11.945 -10.867 1 98.06 148 THR B O 1
ATOM 2559 N N . TYR B 1 149 ? -2.348 -11.18 -9.789 1 98.12 149 TYR B N 1
ATOM 2560 C CA . TYR B 1 149 ? -3.234 -12.141 -10.438 1 98.12 149 TYR B CA 1
ATOM 2561 C C . TYR B 1 149 ? -3.201 -11.977 -11.953 1 98.12 149 TYR B C 1
ATOM 2563 O O . TYR B 1 149 ? -3.109 -12.961 -12.688 1 98.12 149 TYR B O 1
ATOM 2571 N N . LEU B 1 150 ? -3.277 -10.766 -12.383 1 98.06 150 LEU B N 1
ATOM 2572 C CA . LEU B 1 150 ? -3.291 -10.484 -13.812 1 98.06 150 LEU B CA 1
ATOM 2573 C C . LEU B 1 150 ? -1.966 -10.875 -14.453 1 98.06 150 LEU B C 1
ATOM 2575 O O . LEU B 1 150 ? -1.946 -11.445 -15.547 1 98.06 150 LEU B O 1
ATOM 2579 N N . LYS B 1 151 ? -0.904 -10.586 -13.789 1 97.31 151 LYS B N 1
ATOM 2580 C CA . LYS B 1 151 ? 0.405 -10.977 -14.305 1 97.31 151 LYS B CA 1
ATOM 2581 C C . LYS B 1 151 ? 0.52 -12.492 -14.422 1 97.31 151 LYS B C 1
ATOM 2583 O O . LYS B 1 151 ? 1.017 -13.008 -15.422 1 97.31 151 LYS B O 1
ATOM 2588 N N . GLN B 1 152 ? 0.021 -13.148 -13.461 1 97.06 152 GLN B N 1
ATOM 2589 C CA . GLN B 1 152 ? 0.125 -14.609 -13.398 1 97.06 152 GLN B CA 1
ATOM 2590 C C . GLN B 1 152 ? -0.714 -15.266 -14.492 1 97.06 152 GLN B C 1
ATOM 2592 O O . GLN B 1 152 ? -0.393 -16.359 -14.945 1 97.06 152 GLN B O 1
ATOM 2597 N N . THR B 1 153 ? -1.704 -14.633 -14.898 1 97 153 THR B N 1
ATOM 2598 C CA . THR B 1 153 ? -2.613 -15.219 -15.875 1 97 153 THR B CA 1
ATOM 2599 C C . THR B 1 153 ? -2.314 -14.703 -17.281 1 97 153 THR B C 1
ATOM 2601 O O . THR B 1 153 ? -3.119 -14.875 -18.203 1 97 153 THR B O 1
ATOM 2604 N N . GLY B 1 154 ? -1.224 -14 -17.438 1 95.19 154 GLY B N 1
ATOM 2605 C CA . GLY B 1 154 ? -0.675 -13.688 -18.734 1 95.19 154 GLY B CA 1
ATOM 2606 C C . GLY B 1 154 ? -1.222 -12.406 -19.328 1 95.19 154 GLY B C 1
ATOM 2607 O O . GLY B 1 154 ? -1.048 -12.133 -20.516 1 95.19 154 GLY B O 1
ATOM 2608 N N . HIS B 1 155 ? -1.94 -11.648 -18.531 1 95.75 155 HIS B N 1
ATOM 2609 C CA . HIS B 1 155 ? -2.412 -10.352 -19.016 1 95.75 155 HIS B CA 1
ATOM 2610 C C . HIS B 1 155 ? -1.255 -9.375 -19.188 1 95.75 155 HIS B C 1
ATOM 2612 O O . HIS B 1 155 ? -0.24 -9.477 -18.5 1 95.75 155 HIS B O 1
ATOM 2618 N N . GLU B 1 156 ? -1.442 -8.469 -20.109 1 92.75 156 GLU B N 1
ATOM 2619 C CA . GLU B 1 156 ? -0.409 -7.48 -20.391 1 92.75 156 GLU B CA 1
ATOM 2620 C C . GLU B 1 156 ? -0.45 -6.336 -19.391 1 92.75 156 GLU B C 1
ATOM 2622 O O . GLU B 1 156 ? -0.959 -5.254 -19.688 1 92.75 156 GLU B O 1
ATOM 2627 N N . VAL B 1 157 ? 0.108 -6.582 -18.25 1 94.44 157 VAL B N 1
ATOM 2628 C CA . VAL B 1 157 ? 0.231 -5.555 -17.219 1 94.44 157 VAL B CA 1
ATOM 2629 C C . VAL B 1 157 ? 1.697 -5.391 -16.828 1 94.44 157 VAL B C 1
ATOM 2631 O O . VAL B 1 157 ? 2.473 -6.348 -16.891 1 94.44 157 VAL B O 1
ATOM 2634 N N . ASN B 1 158 ? 2.062 -4.172 -16.594 1 93.25 158 ASN B N 1
ATOM 2635 C CA . ASN B 1 158 ? 3.402 -3.85 -16.109 1 93.25 158 ASN B CA 1
ATOM 2636 C C . ASN B 1 158 ? 3.377 -2.705 -15.094 1 93.25 158 ASN B C 1
ATOM 2638 O O . ASN B 1 158 ? 2.309 -2.201 -14.75 1 93.25 158 ASN B O 1
ATOM 2642 N N . MET B 1 159 ? 4.559 -2.34 -14.578 1 89.19 159 MET B N 1
ATOM 2643 C CA . MET B 1 159 ? 4.648 -1.389 -13.477 1 89.19 159 MET B CA 1
ATOM 2644 C C . MET B 1 159 ? 4.055 -0.04 -13.875 1 89.19 159 MET B C 1
ATOM 2646 O O . MET B 1 159 ? 3.551 0.693 -13.023 1 89.19 159 MET B O 1
ATOM 2650 N N . PHE B 1 160 ? 4.008 0.345 -15.109 1 88.88 160 PHE B N 1
ATOM 2651 C CA . PHE B 1 160 ? 3.496 1.634 -15.562 1 88.88 160 PHE B CA 1
ATOM 2652 C C . PHE B 1 160 ? 1.984 1.71 -15.383 1 88.88 160 PHE B C 1
ATOM 2654 O O . PHE B 1 160 ? 1.414 2.801 -15.336 1 88.88 160 PHE B O 1
ATOM 2661 N N . ASP B 1 161 ? 1.34 0.567 -15.25 1 91.12 161 ASP B N 1
ATOM 2662 C CA . ASP B 1 161 ? -0.097 0.511 -15 1 91.12 161 ASP B CA 1
ATOM 2663 C C . ASP B 1 161 ? -0.42 0.934 -13.57 1 91.12 161 ASP B C 1
ATOM 2665 O O . ASP B 1 161 ? -1.584 1.157 -13.234 1 91.12 161 ASP B O 1
ATOM 2669 N N . LEU B 1 162 ? 0.598 1.061 -12.742 1 92.56 162 LEU B N 1
ATOM 2670 C CA . LEU B 1 162 ? 0.417 1.33 -11.32 1 92.56 162 LEU B CA 1
ATOM 2671 C C . LEU B 1 162 ? 0.666 2.803 -11.008 1 92.56 162 LEU B C 1
ATOM 2673 O O . LEU B 1 162 ? 0.663 3.205 -9.844 1 92.56 162 LEU B O 1
ATOM 2677 N N . TYR B 1 163 ? 0.916 3.664 -12.023 1 88.94 163 TYR B N 1
ATOM 2678 C CA . TYR B 1 163 ? 1.184 5.086 -11.844 1 88.94 163 TYR B CA 1
ATOM 2679 C C . TYR B 1 163 ? 0.302 5.93 -12.758 1 88.94 163 TYR B C 1
ATOM 2681 O O . TYR B 1 163 ? -0.145 5.457 -13.805 1 88.94 163 TYR B O 1
#

Nearest PDB structures (foldseek):
  2p1a-assembly1_B  TM=9.394E-01  e=1.439E-08  Bacillus cereus ATCC 10987
  2p1a-assembly1_A  TM=9.199E-01  e=1.203E-07  Bacillus cereus ATCC 10987
  2hkv-assembly1_A-2  TM=8.594E-01  e=7.975E-06  Exiguobacterium sibiricum 255-15
  3dka-assembly1_B  TM=7.667E-01  e=1.062E-04  Bacillus subtilis
  8fx9-assembly1_A-2  TM=7.678E-01  e=1.414E-03  Mycobacterium tuberculosis

Secondary structure (DSSP, 8-state):
--HHHHHHHHHHHHHHHHHHHHHHHHHHHHH--GGGGG--SSTTSPPHHHHHHHHHHHHHHHHHHHTT--HHHHHHHHHHH--SSHHHHHHHHHHHHHHHHHHHHHS-HHHHHH-EE--TT-SS-EEHHHHHHHHHHHHHHHHHHHHHHHHHTT----GGGG-/--HHHHHHHHHHHHHHHHHHHHHHHHHHHHH--GGGGG--SSTTSPPHHHHHHHHHHHHHHHHHHHTT--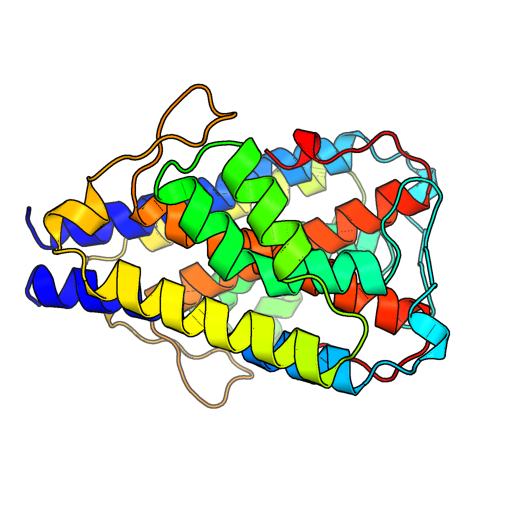HHHHHHHHHHH--SSHHHHHHHHHHHHHHHHHHHHHS-HHHHHH-EE--TT-SS-EEHHHHHHHHHHHHHHHHHHHHHHHHHTT----GGGG-